Protein AF-A0A9D2CPL4-F1 (afdb_monomer_lite)

Foldseek 3Di:
DDDDAADALVVLLVVVVVVVVVVDQEEEAEDAACLQHVNLVSNVVSQVVDDHHYHYHHLLHDDVLRVLLVVLLVQWPAVPFDPVLSNVSSNLSSVQKKKKKWFQAQPLVVVNVLAPVVRVDPDPRNQWGFIWIRDSSGTGTDDTHRDPVVNLVVQLVVLQVSLVVWADFRPRPGHTHDPVVNRVSRGFSAFAEKEAAPCQVVSVVSLVSNPPSSPNYHYYYDDPNVCSRRDHGMM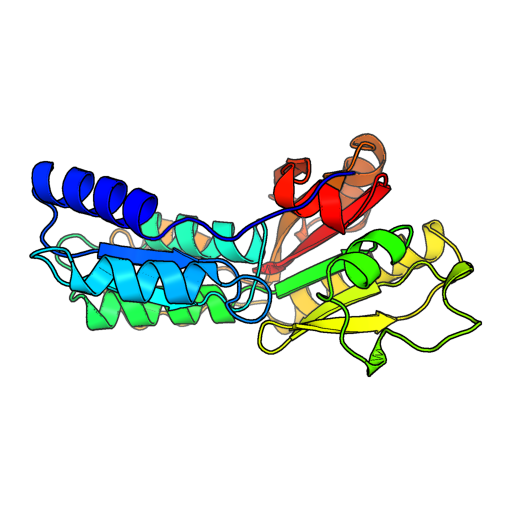MTMTD

Radius of gyration: 18.58 Å; chains: 1; bounding box: 44×31×53 Å

Structure (mmCIF, N/CA/C/O backbone):
data_AF-A0A9D2CPL4-F1
#
_entry.id   AF-A0A9D2CPL4-F1
#
loop_
_atom_site.group_PDB
_atom_site.id
_atom_site.type_symbol
_atom_site.label_atom_id
_atom_site.label_alt_id
_atom_site.label_comp_id
_atom_site.label_asym_id
_atom_site.label_entity_id
_atom_site.label_seq_id
_atom_site.pdbx_PDB_ins_code
_atom_site.Cartn_x
_atom_site.Cartn_y
_atom_site.Cartn_z
_atom_site.occupancy
_atom_site.B_iso_or_equiv
_atom_site.auth_seq_id
_atom_site.auth_comp_id
_atom_site.auth_asym_id
_atom_site.auth_atom_id
_atom_site.pdbx_PDB_model_num
ATOM 1 N N . GLN A 1 1 ? -13.853 -4.262 -21.301 1.00 55.44 1 GLN A N 1
ATOM 2 C CA . GLN A 1 1 ? -13.295 -3.100 -20.573 1.00 55.44 1 GLN A CA 1
ATOM 3 C C . GLN A 1 1 ? -13.474 -3.363 -19.089 1.00 55.44 1 GLN A C 1
ATOM 5 O O . GLN A 1 1 ? -14.561 -3.781 -18.719 1.00 55.44 1 GLN A O 1
ATOM 10 N N . VAL A 1 2 ? -12.437 -3.185 -18.268 1.00 67.62 2 VAL A N 1
ATOM 11 C CA . VAL A 1 2 ? -12.540 -3.379 -16.812 1.00 67.62 2 VAL A CA 1
ATOM 12 C C . VAL A 1 2 ? -12.672 -2.006 -16.156 1.00 67.62 2 VAL A C 1
ATOM 14 O O . VAL A 1 2 ? -11.854 -1.124 -16.414 1.00 67.62 2 VAL A O 1
ATOM 17 N N . LEU A 1 3 ? -13.732 -1.818 -15.374 1.00 76.31 3 LEU A N 1
ATOM 18 C CA . LEU A 1 3 ? -13.963 -0.654 -14.519 1.00 76.31 3 LEU A CA 1
ATOM 19 C C . LEU A 1 3 ? -13.878 -1.123 -13.067 1.00 76.31 3 LEU A C 1
ATOM 21 O O . LEU A 1 3 ? -14.262 -2.249 -12.760 1.00 76.31 3 LEU A O 1
ATOM 25 N N . THR A 1 4 ? -13.390 -0.259 -12.184 1.00 81.75 4 THR A N 1
ATOM 26 C CA . THR A 1 4 ? -13.351 -0.521 -10.742 1.00 81.75 4 THR A CA 1
ATOM 27 C C . THR A 1 4 ? -14.189 0.525 -10.023 1.00 81.75 4 THR A C 1
ATOM 29 O O . THR A 1 4 ? -14.088 1.714 -10.338 1.00 81.75 4 THR A O 1
ATOM 32 N N . SER A 1 5 ? -14.960 0.100 -9.029 1.00 84.62 5 SER A N 1
ATOM 33 C CA . SER A 1 5 ? -15.662 0.976 -8.093 1.00 84.62 5 SER A CA 1
ATOM 34 C C . SER A 1 5 ? -15.027 0.887 -6.707 1.00 84.62 5 SER A C 1
ATOM 36 O O . SER A 1 5 ? -14.341 -0.088 -6.397 1.00 84.62 5 SER A O 1
ATOM 38 N N . GLY A 1 6 ? -15.277 1.897 -5.872 1.00 83.38 6 GLY A N 1
ATOM 39 C CA . GLY A 1 6 ? -15.076 1.753 -4.433 1.00 83.38 6 GLY A CA 1
ATOM 40 C C . GLY A 1 6 ? -16.016 0.694 -3.851 1.00 83.38 6 GLY A C 1
ATOM 41 O O . GLY A 1 6 ? -16.926 0.203 -4.530 1.00 83.38 6 GLY A O 1
ATOM 42 N N . VAL A 1 7 ? -15.787 0.347 -2.588 1.00 91.00 7 VAL A N 1
ATOM 43 C CA . VAL A 1 7 ? -16.682 -0.548 -1.844 1.00 91.00 7 VAL A CA 1
ATOM 44 C C . VAL A 1 7 ? -18.001 0.181 -1.575 1.00 91.00 7 VAL A C 1
ATOM 46 O O . VAL A 1 7 ? -18.003 1.375 -1.281 1.00 91.00 7 VAL A O 1
ATOM 49 N N . ALA A 1 8 ? -19.129 -0.518 -1.700 1.00 93.56 8 ALA A N 1
ATOM 50 C CA . ALA A 1 8 ? -20.424 0.049 -1.342 1.00 93.56 8 ALA A CA 1
ATOM 51 C C . ALA A 1 8 ? -20.527 0.192 0.190 1.00 93.56 8 ALA A C 1
ATOM 53 O O . ALA A 1 8 ? -20.147 -0.750 0.889 1.00 93.56 8 ALA A O 1
ATOM 54 N N . PRO A 1 9 ? -21.084 1.295 0.731 1.00 95.06 9 PRO A N 1
ATOM 55 C CA . PRO A 1 9 ? -21.199 1.481 2.180 1.00 95.06 9 PRO A CA 1
ATOM 56 C C . PRO A 1 9 ? -21.886 0.309 2.893 1.00 95.06 9 PRO A C 1
ATOM 58 O O . PRO A 1 9 ? -21.392 -0.142 3.917 1.00 95.06 9 PRO A O 1
ATOM 61 N N . GLY A 1 10 ? -22.955 -0.254 2.313 1.00 96.38 10 GLY A N 1
ATOM 62 C CA . GLY A 1 10 ? -23.665 -1.402 2.896 1.00 96.38 10 GLY A CA 1
ATOM 63 C C . GLY A 1 10 ? -22.780 -2.635 3.113 1.00 96.38 10 GLY A C 1
ATOM 64 O O . GLY A 1 10 ? -22.865 -3.262 4.155 1.00 96.38 10 GLY A O 1
ATOM 65 N N . THR A 1 11 ? -21.843 -2.923 2.202 1.00 97.38 11 THR A N 1
ATOM 66 C CA . THR A 1 11 ? -20.892 -4.036 2.380 1.00 97.38 11 THR A CA 1
ATOM 67 C C . THR A 1 11 ? -19.966 -3.821 3.579 1.00 97.38 11 THR A C 1
ATOM 69 O O . THR A 1 11 ? -19.552 -4.785 4.217 1.00 97.38 11 THR A O 1
ATOM 72 N N . LEU A 1 12 ? -19.621 -2.567 3.883 1.00 98.12 12 LEU A N 1
ATOM 73 C CA . LEU A 1 12 ? -18.805 -2.237 5.052 1.00 98.12 12 LEU A CA 1
ATOM 74 C C . LEU A 1 12 ? -19.631 -2.278 6.338 1.00 98.12 12 LEU A C 1
ATOM 76 O O . LEU A 1 12 ? -19.121 -2.768 7.339 1.00 98.12 12 LEU A O 1
ATOM 80 N N . VAL A 1 13 ? -20.899 -1.849 6.299 1.00 98.50 13 VAL A N 1
ATOM 81 C CA . VAL A 1 13 ? -21.835 -2.017 7.425 1.00 98.50 13 VAL A CA 1
ATOM 82 C C . VAL A 1 13 ? -21.942 -3.493 7.798 1.00 98.50 13 VAL A C 1
ATOM 84 O O . VAL A 1 13 ? -21.661 -3.833 8.941 1.00 98.50 13 VAL A O 1
ATOM 87 N N . ASP A 1 14 ? -22.212 -4.371 6.826 1.00 98.31 14 ASP A N 1
ATOM 88 C CA . ASP A 1 14 ? -22.317 -5.816 7.063 1.00 98.31 14 ASP A CA 1
ATOM 89 C C . ASP A 1 14 ? -21.039 -6.381 7.716 1.00 98.31 14 ASP A C 1
ATOM 91 O O . ASP A 1 14 ? -21.099 -7.196 8.637 1.00 98.31 14 ASP A O 1
ATOM 95 N N . ALA A 1 15 ? -19.860 -5.942 7.258 1.00 98.19 15 ALA A N 1
ATOM 96 C CA . ALA A 1 15 ? -18.579 -6.374 7.814 1.00 98.19 15 ALA A CA 1
ATOM 97 C C . ALA A 1 15 ? -18.366 -5.872 9.253 1.00 98.19 15 ALA A C 1
ATOM 99 O O . ALA A 1 15 ? -17.874 -6.615 10.103 1.00 98.19 15 ALA A O 1
ATOM 100 N N . TYR A 1 16 ? -18.739 -4.625 9.543 1.00 98.56 16 TYR A N 1
ATOM 101 C CA . TYR A 1 16 ? -18.639 -4.057 10.884 1.00 98.56 16 TYR A CA 1
ATOM 102 C C . TYR A 1 16 ? -19.628 -4.719 11.848 1.00 98.56 16 TYR A C 1
ATOM 104 O O . TYR A 1 16 ? -19.225 -5.126 12.935 1.00 98.56 16 TYR A O 1
ATOM 112 N N . GLU A 1 17 ? -20.884 -4.924 11.446 1.00 98.31 17 GLU A N 1
ATOM 113 C CA . GLU A 1 17 ? -21.894 -5.628 12.247 1.00 98.31 17 GLU A CA 1
ATOM 114 C C . GLU A 1 17 ? -21.472 -7.067 12.567 1.00 98.31 17 GLU A C 1
ATOM 116 O O . GLU A 1 17 ? -21.671 -7.540 13.687 1.00 98.31 17 GLU A O 1
ATOM 121 N N . GLN A 1 18 ? -20.814 -7.759 11.630 1.00 98.25 18 GLN A N 1
ATOM 122 C CA . GLN A 1 18 ? -20.244 -9.085 11.885 1.00 98.25 18 GLN A CA 1
ATOM 123 C C . GLN A 1 18 ? -19.160 -9.069 12.969 1.00 98.25 18 GLN A C 1
ATOM 125 O O . GLN A 1 18 ? -19.070 -10.021 13.745 1.00 98.25 18 GLN A O 1
ATOM 130 N N . LEU A 1 19 ? -18.331 -8.023 13.033 1.00 97.06 19 LEU A N 1
ATOM 131 C CA . LEU A 1 19 ? -17.334 -7.859 14.096 1.00 97.06 19 LEU A CA 1
ATOM 132 C C . LEU A 1 19 ? -18.010 -7.514 15.431 1.00 97.06 19 LEU A C 1
ATOM 134 O O . LEU A 1 19 ? -17.676 -8.102 16.459 1.00 97.06 19 LEU A O 1
ATOM 138 N N . VAL A 1 20 ? -19.020 -6.642 15.422 1.00 97.44 20 VAL A N 1
ATOM 139 C CA . VAL A 1 20 ? -19.822 -6.333 16.618 1.00 97.44 20 VAL A CA 1
ATOM 140 C C . VAL A 1 20 ? -20.474 -7.599 17.179 1.00 97.44 20 VAL A C 1
ATOM 142 O O . VAL A 1 20 ? -20.374 -7.871 18.374 1.00 97.44 20 VAL A O 1
ATOM 145 N N . ALA A 1 21 ? -21.059 -8.438 16.320 1.00 97.75 21 ALA A N 1
ATOM 146 C CA . ALA A 1 21 ? -21.664 -9.711 16.711 1.00 97.75 21 ALA A CA 1
ATOM 147 C C . ALA A 1 21 ? -20.655 -10.716 17.305 1.00 97.75 21 ALA A C 1
ATOM 149 O O . ALA A 1 21 ? -21.042 -11.596 18.073 1.00 97.75 21 ALA A O 1
ATOM 150 N N . GLN A 1 22 ? -19.364 -10.582 16.985 1.00 96.81 22 GLN A N 1
ATOM 151 C CA . GLN A 1 22 ? -18.274 -11.367 17.581 1.00 96.81 22 GLN A CA 1
ATOM 152 C C . GLN A 1 22 ? -17.796 -10.811 18.934 1.00 96.81 22 GLN A C 1
ATOM 154 O O . GLN A 1 22 ? -16.936 -11.417 19.572 1.00 96.81 22 GLN A O 1
ATOM 159 N N . GLY A 1 23 ? -18.354 -9.688 19.393 1.00 95.19 23 GLY A N 1
ATOM 160 C CA . GLY A 1 23 ? -18.042 -9.072 20.681 1.00 95.19 23 GLY A CA 1
ATOM 161 C C . GLY A 1 23 ? -16.921 -8.032 20.636 1.00 95.19 23 GLY A C 1
ATOM 162 O O . GLY A 1 23 ? -16.428 -7.642 21.694 1.00 95.19 23 GLY A O 1
ATOM 163 N N . TYR A 1 24 ? -16.505 -7.574 19.450 1.00 93.50 24 TYR A N 1
ATOM 164 C CA . TYR A 1 24 ? -15.562 -6.459 19.342 1.00 93.50 24 TYR A CA 1
ATOM 165 C C . TYR A 1 24 ? -16.244 -5.139 19.727 1.00 93.50 24 TYR A C 1
ATOM 167 O O . TYR A 1 24 ? -17.306 -4.804 19.208 1.00 93.50 24 TYR A O 1
ATOM 175 N N . SER A 1 25 ? -15.620 -4.382 20.631 1.00 93.31 25 SER A N 1
ATOM 176 C CA . SER A 1 25 ? -16.153 -3.123 21.170 1.00 93.31 25 SER A CA 1
ATOM 177 C C . SER A 1 25 ? -15.706 -1.868 20.413 1.00 93.31 25 SER A C 1
ATOM 179 O O . SER A 1 25 ? -16.215 -0.788 20.697 1.00 93.31 25 SER A O 1
ATOM 181 N N . ALA A 1 26 ? -14.755 -1.992 19.485 1.00 95.06 26 ALA A N 1
ATOM 182 C CA . ALA A 1 26 ? -14.289 -0.930 18.598 1.00 95.06 26 ALA A CA 1
ATOM 183 C C . ALA A 1 26 ? -13.619 -1.529 17.351 1.00 95.06 26 ALA A C 1
ATOM 185 O O . ALA A 1 26 ? -13.175 -2.681 17.374 1.00 95.06 26 ALA A O 1
ATOM 186 N N . ILE A 1 27 ? -13.526 -0.749 16.271 1.00 96.12 27 ILE A N 1
ATOM 187 C CA . ILE A 1 27 ? -12.945 -1.174 14.989 1.00 96.12 27 ILE A CA 1
ATOM 188 C C . ILE A 1 27 ? -11.996 -0.090 14.465 1.00 96.12 27 ILE A C 1
ATOM 190 O O . ILE A 1 27 ? -12.362 1.080 14.388 1.00 96.12 27 ILE A O 1
ATOM 194 N N . ILE A 1 28 ? -10.796 -0.490 14.039 1.00 96.81 28 ILE A N 1
ATOM 195 C CA . ILE A 1 28 ? -9.915 0.336 13.202 1.00 96.81 28 ILE A CA 1
ATOM 196 C C . ILE A 1 28 ? -10.009 -0.203 11.779 1.00 96.81 28 ILE A C 1
ATOM 198 O O . ILE A 1 28 ? -9.634 -1.348 11.519 1.00 96.81 28 ILE A O 1
ATOM 202 N N . SER A 1 29 ? -10.521 0.615 10.864 1.00 97.62 29 SER A N 1
ATOM 203 C CA . SER A 1 29 ? -10.724 0.245 9.466 1.00 97.62 29 SER A CA 1
ATOM 204 C C . SER A 1 29 ? -9.739 0.991 8.573 1.00 97.62 29 SER A C 1
ATOM 206 O O . SER A 1 29 ? -9.937 2.163 8.249 1.00 97.62 29 SER A O 1
ATOM 208 N N . VAL A 1 30 ? -8.654 0.313 8.197 1.00 97.94 30 VAL A N 1
ATOM 209 C CA . VAL A 1 30 ? -7.593 0.876 7.351 1.00 97.94 30 VAL A CA 1
ATOM 210 C C . VAL A 1 30 ? -7.901 0.604 5.878 1.00 97.94 30 VAL A C 1
ATOM 212 O O . VAL A 1 30 ? -8.189 -0.533 5.490 1.00 97.94 30 VAL A O 1
ATOM 215 N N . HIS A 1 31 ? -7.818 1.631 5.035 1.00 97.69 31 HIS A N 1
ATOM 216 C CA . 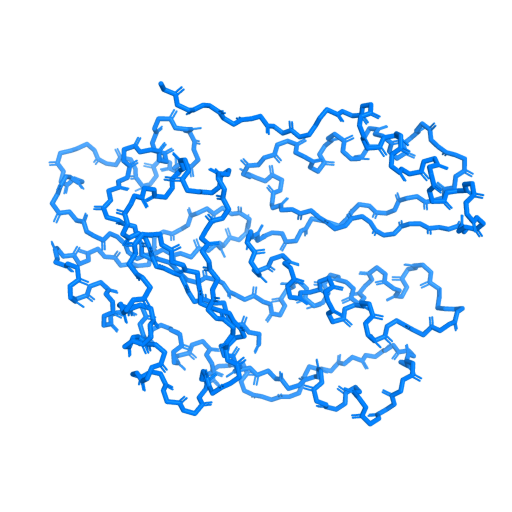HIS A 1 31 ? -8.139 1.529 3.610 1.00 97.69 31 HIS A CA 1
ATOM 217 C C . HIS A 1 31 ? -7.071 2.152 2.713 1.00 97.69 31 HIS A C 1
ATOM 219 O O . HIS A 1 31 ? -6.265 2.968 3.151 1.00 97.69 31 HIS A O 1
ATOM 225 N N . LEU A 1 32 ? -7.093 1.757 1.433 1.00 95.94 32 LEU A N 1
ATOM 226 C CA . LEU A 1 32 ? -6.289 2.398 0.393 1.00 95.94 32 LEU A CA 1
ATOM 227 C C . LEU A 1 32 ? -6.610 3.889 0.306 1.00 95.94 32 LEU A C 1
ATOM 229 O O . LEU A 1 32 ? -7.714 4.293 0.669 1.00 95.94 32 LEU A O 1
ATOM 233 N N . SER A 1 33 ? -5.696 4.653 -0.289 1.00 96.56 33 SER A N 1
ATOM 234 C CA . SER A 1 33 ? -5.819 6.104 -0.332 1.00 96.56 33 SER A CA 1
ATOM 235 C C . SER A 1 33 ? -7.178 6.604 -0.826 1.00 96.56 33 SER A C 1
ATOM 237 O O . SER A 1 33 ? -7.626 6.245 -1.926 1.00 96.56 33 SER A O 1
ATOM 239 N N . GLY A 1 34 ? -7.787 7.501 -0.044 1.00 95.56 34 GLY A N 1
ATOM 240 C CA . GLY A 1 34 ? -9.019 8.206 -0.395 1.00 95.56 34 GLY A CA 1
ATOM 241 C C . GLY A 1 34 ? -8.898 9.029 -1.680 1.00 95.56 34 GLY A C 1
ATOM 242 O O . GLY A 1 34 ? -9.862 9.156 -2.431 1.00 95.56 34 GLY A O 1
ATOM 243 N N . GLU A 1 35 ? -7.691 9.493 -2.014 1.00 92.75 35 GLU A N 1
ATOM 244 C CA . GLU A 1 35 ? -7.419 10.231 -3.255 1.00 92.75 35 GLU A CA 1
ATOM 245 C C . GLU A 1 35 ? -7.453 9.336 -4.511 1.00 92.75 35 GLU A C 1
ATOM 247 O O . GLU A 1 35 ? -7.521 9.831 -5.639 1.00 92.75 35 GLU A O 1
ATOM 252 N N . LEU A 1 36 ? -7.420 8.008 -4.344 1.00 90.75 36 LEU A N 1
ATOM 253 C CA . LEU A 1 36 ? -7.458 7.034 -5.444 1.00 90.75 36 LEU A CA 1
ATOM 254 C C . LEU A 1 36 ? -8.811 6.320 -5.557 1.00 90.75 36 LEU A C 1
ATOM 256 O O . LEU A 1 36 ? -9.193 5.867 -6.651 1.00 90.75 36 LEU A O 1
ATOM 260 N N . SER A 1 37 ? -9.534 6.207 -4.440 1.00 92.00 37 SER A N 1
ATOM 261 C CA . SER A 1 37 ? -10.815 5.511 -4.336 1.00 92.00 37 SER A CA 1
ATOM 262 C C . SER A 1 37 ? -11.713 6.131 -3.269 1.00 92.00 37 SER A C 1
ATOM 264 O O . SER A 1 37 ? -11.279 6.357 -2.149 1.00 92.00 37 SER A O 1
ATOM 266 N N . GLY A 1 38 ? -13.017 6.228 -3.547 1.00 93.94 38 GLY A N 1
ATOM 267 C CA . GLY A 1 38 ? -14.029 6.629 -2.556 1.00 93.94 38 GLY A CA 1
ATOM 268 C C . GLY A 1 38 ? -14.295 5.597 -1.447 1.00 93.94 38 GLY A C 1
ATOM 269 O O . GLY A 1 38 ? -15.327 5.663 -0.787 1.00 93.94 38 GLY A O 1
ATOM 270 N N . THR A 1 39 ? -13.412 4.610 -1.255 1.00 96.12 39 THR A N 1
ATOM 271 C CA . THR A 1 39 ? -13.570 3.563 -0.234 1.00 96.12 39 THR A CA 1
ATOM 272 C C . THR A 1 39 ? -13.492 4.142 1.179 1.00 96.12 39 THR A C 1
ATOM 274 O O . THR A 1 39 ? -14.299 3.753 2.016 1.00 96.12 39 THR A O 1
ATOM 277 N N . CYS A 1 40 ? -12.589 5.096 1.441 1.00 97.06 40 CYS A N 1
ATOM 278 C CA . CYS A 1 40 ? -12.518 5.778 2.739 1.00 97.06 40 CYS A CA 1
ATOM 279 C C . CYS A 1 40 ? -13.825 6.512 3.066 1.00 97.06 40 CYS A C 1
ATOM 281 O O . CYS A 1 40 ? -14.326 6.413 4.182 1.00 97.06 40 CYS A O 1
ATOM 283 N N . ASP A 1 41 ? -14.421 7.200 2.092 1.00 97.12 41 ASP A N 1
ATOM 284 C CA . ASP A 1 41 ? -15.688 7.908 2.301 1.00 97.12 41 ASP A CA 1
ATOM 285 C C . ASP A 1 41 ? -16.843 6.937 2.542 1.00 97.12 41 ASP A C 1
ATOM 287 O O . ASP A 1 41 ? -17.637 7.134 3.461 1.00 97.12 41 ASP A O 1
ATOM 291 N N . ALA A 1 42 ? -16.898 5.839 1.784 1.00 97.88 42 ALA A N 1
ATOM 292 C CA . ALA A 1 42 ? -17.868 4.777 2.022 1.00 97.88 42 ALA A CA 1
ATOM 293 C C . ALA A 1 42 ? -17.724 4.168 3.427 1.00 97.88 42 ALA A C 1
ATOM 295 O O . ALA A 1 42 ? -18.729 3.913 4.089 1.00 97.88 42 ALA A O 1
ATOM 296 N N . ALA A 1 43 ? -16.491 3.984 3.901 1.00 98.31 43 ALA A N 1
ATOM 297 C CA . ALA A 1 43 ? -16.202 3.480 5.238 1.00 98.31 43 ALA A CA 1
ATOM 298 C C . ALA A 1 43 ? -16.631 4.449 6.338 1.00 98.31 43 ALA A C 1
ATOM 300 O O . ALA A 1 43 ? -17.196 4.010 7.335 1.00 98.31 43 ALA A O 1
ATOM 301 N N . ARG A 1 44 ? -16.417 5.758 6.149 1.00 98.25 44 ARG A N 1
ATOM 302 C CA . ARG A 1 44 ? -16.871 6.795 7.090 1.00 98.25 44 ARG A CA 1
ATOM 303 C C . ARG A 1 44 ? -18.393 6.867 7.164 1.00 98.25 44 ARG A C 1
ATOM 305 O O . ARG A 1 44 ? -18.930 7.068 8.245 1.00 98.25 44 ARG A O 1
ATOM 312 N N . LEU A 1 45 ? -19.086 6.677 6.039 1.00 97.94 45 LEU A N 1
ATOM 313 C CA . LEU A 1 45 ? -20.547 6.569 6.025 1.00 97.94 45 LEU A CA 1
ATOM 314 C C . LEU A 1 45 ? -21.016 5.308 6.760 1.00 97.94 45 LEU A C 1
ATOM 316 O O . LEU A 1 45 ? -21.908 5.391 7.595 1.00 97.94 45 LEU A O 1
ATOM 320 N N . ALA A 1 46 ? -20.394 4.158 6.492 1.00 98.25 46 ALA A N 1
ATOM 321 C CA . ALA A 1 46 ? -20.725 2.901 7.160 1.00 98.25 46 ALA A CA 1
ATOM 322 C C . ALA A 1 46 ? -20.463 2.943 8.675 1.00 98.25 46 ALA A C 1
ATOM 324 O O . ALA A 1 46 ? -21.257 2.421 9.450 1.00 98.25 46 ALA A O 1
ATOM 325 N N . ALA A 1 47 ? -19.393 3.617 9.104 1.00 98.00 47 ALA A N 1
ATOM 326 C CA . ALA A 1 47 ? -19.048 3.812 10.511 1.00 98.00 47 ALA A CA 1
ATOM 327 C C . ALA A 1 47 ? -20.153 4.522 11.315 1.00 98.00 47 ALA A C 1
ATOM 329 O O . ALA A 1 47 ? -20.287 4.280 12.507 1.00 98.00 47 ALA A O 1
ATOM 330 N N . GLN A 1 48 ? -20.960 5.377 10.676 1.00 97.62 48 GLN A N 1
ATOM 331 C CA . GLN A 1 48 ? -22.073 6.084 11.327 1.00 97.62 48 GLN A CA 1
ATOM 332 C C . GLN A 1 48 ? -23.312 5.203 11.541 1.00 97.62 48 GLN A C 1
ATOM 334 O O . GLN A 1 48 ? -24.259 5.637 12.192 1.00 97.62 48 GLN A O 1
ATOM 339 N N . LEU A 1 49 ? -23.337 4.006 10.951 1.00 97.50 49 LEU A N 1
ATOM 340 C CA . LEU A 1 49 ? -24.501 3.122 10.923 1.00 97.50 49 LEU A CA 1
ATOM 341 C C . LEU A 1 49 ? -24.373 1.926 11.876 1.00 97.50 49 LEU A C 1
ATOM 343 O O . LEU A 1 49 ? -25.258 1.079 11.879 1.00 97.50 49 LEU A O 1
ATOM 347 N N . VAL A 1 50 ? -23.298 1.848 12.667 1.00 97.25 50 VAL A N 1
ATOM 348 C CA . VAL A 1 50 ? -23.048 0.753 13.615 1.00 97.25 50 VAL A CA 1
ATOM 349 C C . VAL A 1 50 ? -22.878 1.264 15.045 1.00 97.25 50 VAL A C 1
ATOM 351 O O . VAL A 1 50 ? -22.429 2.385 15.269 1.00 97.25 50 VAL A O 1
ATOM 354 N N . ASP A 1 51 ? -23.212 0.416 16.019 1.00 95.12 51 ASP A N 1
ATOM 355 C CA . ASP A 1 51 ? -23.327 0.796 17.438 1.00 95.12 51 ASP A CA 1
ATOM 356 C C . ASP A 1 51 ? -21.997 0.810 18.219 1.00 95.12 51 ASP A C 1
ATOM 358 O O . ASP A 1 51 ? -21.988 0.997 19.437 1.00 95.12 51 ASP A O 1
ATOM 362 N N . VAL A 1 52 ? -20.859 0.611 17.545 1.00 96.75 52 VAL A N 1
ATOM 363 C CA . VAL A 1 52 ? -19.521 0.679 18.155 1.00 96.75 52 VAL A CA 1
ATOM 364 C C . VAL A 1 52 ? -18.660 1.737 17.466 1.00 96.75 52 VAL A C 1
ATOM 366 O O . VAL A 1 52 ? -18.850 1.994 16.276 1.00 96.75 52 VAL A O 1
ATOM 369 N N . PRO A 1 53 ? -17.670 2.329 18.156 1.00 97.56 53 PRO A N 1
ATOM 370 C CA . PRO A 1 53 ? -16.721 3.231 17.520 1.00 97.56 53 PRO A CA 1
ATOM 371 C C . PRO A 1 53 ? -15.966 2.546 16.374 1.00 97.56 53 PRO A C 1
ATOM 373 O O . PRO A 1 53 ? -15.289 1.535 16.577 1.00 97.56 53 PRO A O 1
ATOM 376 N N . VAL A 1 54 ? -16.041 3.134 15.178 1.00 98.25 54 VAL A N 1
ATOM 377 C CA . VAL A 1 54 ? -15.241 2.738 14.014 1.00 98.25 54 VAL A CA 1
ATOM 378 C C . VAL A 1 54 ? -14.373 3.913 13.585 1.00 98.25 54 VAL A C 1
ATOM 380 O O . VAL A 1 54 ? -14.883 4.947 13.153 1.00 98.25 54 VAL A O 1
ATOM 383 N N . VAL A 1 55 ? -13.055 3.752 13.682 1.00 98.12 55 VAL A N 1
ATOM 384 C CA . VAL A 1 55 ? -12.080 4.750 13.230 1.00 98.12 55 VAL A CA 1
ATOM 385 C C . VAL A 1 55 ? -11.569 4.353 11.856 1.00 98.12 55 VAL A C 1
ATOM 387 O O . VAL A 1 55 ? -10.983 3.286 11.675 1.00 98.12 55 VAL A O 1
ATOM 390 N N . VAL A 1 56 ? -11.813 5.213 10.870 1.00 98.44 56 VAL A N 1
ATOM 391 C CA . VAL A 1 56 ? -11.365 5.003 9.492 1.00 98.44 56 VAL A CA 1
ATOM 392 C C . VAL A 1 56 ? -9.996 5.640 9.302 1.00 98.44 56 VAL A C 1
ATOM 394 O O . VAL A 1 56 ? -9.880 6.863 9.360 1.00 98.44 56 VAL A O 1
ATOM 397 N N . VAL A 1 57 ? -8.990 4.816 9.015 1.00 98.44 57 VAL A N 1
ATOM 398 C CA . VAL A 1 57 ? -7.617 5.253 8.735 1.00 98.44 57 VAL A CA 1
ATOM 399 C C . VAL A 1 57 ? -7.381 5.216 7.229 1.00 98.44 57 VAL A C 1
ATOM 401 O O . VAL A 1 57 ? -7.515 4.175 6.580 1.00 98.44 57 VAL A O 1
ATOM 404 N N . ASP A 1 58 ? -7.033 6.368 6.665 1.00 98.12 58 ASP A N 1
ATOM 405 C CA . ASP A 1 58 ? -6.590 6.475 5.278 1.00 98.12 58 ASP A CA 1
ATOM 406 C C . ASP A 1 58 ? -5.089 6.179 5.221 1.00 98.12 58 ASP A C 1
ATOM 408 O O . ASP A 1 58 ? -4.291 6.930 5.777 1.00 98.12 58 ASP A O 1
ATOM 412 N N . SER A 1 59 ? -4.690 5.088 4.561 1.00 98.00 59 SER A N 1
ATOM 413 C CA . SER A 1 59 ? -3.277 4.702 4.534 1.00 98.00 59 SER A CA 1
ATOM 414 C C . SER A 1 59 ? -2.417 5.600 3.644 1.00 98.00 59 SER A C 1
ATOM 416 O O . SER A 1 59 ? -1.204 5.411 3.606 1.00 98.00 59 SER A O 1
ATOM 418 N N . LEU A 1 60 ? -3.032 6.472 2.831 1.00 97.25 60 LEU A N 1
ATOM 419 C CA . LEU A 1 60 ? -2.379 7.249 1.771 1.00 97.25 60 LEU A CA 1
ATOM 420 C C . LEU A 1 60 ? -1.527 6.397 0.813 1.00 97.25 60 LEU A C 1
ATOM 422 O O . LEU A 1 60 ? -0.635 6.898 0.135 1.00 97.25 60 LEU A O 1
ATOM 426 N N . ASN A 1 61 ? -1.830 5.101 0.723 1.00 95.94 61 ASN A N 1
ATOM 427 C CA . ASN A 1 61 ? -1.069 4.122 -0.043 1.00 95.94 61 ASN A CA 1
ATOM 428 C C . ASN A 1 61 ? -2.015 3.073 -0.665 1.00 95.94 61 ASN A C 1
ATOM 430 O O . ASN A 1 61 ? -3.240 3.213 -0.644 1.00 95.94 61 ASN A O 1
ATOM 434 N N . LEU A 1 62 ? -1.463 2.036 -1.291 1.00 95.19 62 LEU A N 1
ATOM 435 C CA . LEU A 1 62 ? -2.200 0.964 -1.961 1.00 95.19 62 LEU A CA 1
ATOM 436 C C . LEU A 1 62 ? -1.400 -0.347 -1.941 1.00 95.19 62 LEU A C 1
ATOM 438 O O . LEU A 1 62 ? -0.232 -0.373 -1.565 1.00 95.19 62 LEU A O 1
ATOM 442 N N . ALA A 1 63 ? -2.011 -1.452 -2.379 1.00 95.50 63 ALA A N 1
ATOM 443 C CA . ALA A 1 63 ? -1.379 -2.779 -2.391 1.00 95.50 63 ALA A CA 1
ATOM 444 C C . ALA A 1 63 ? -0.807 -3.163 -1.007 1.00 95.50 63 ALA A C 1
ATOM 446 O O . ALA A 1 63 ? -1.453 -2.928 0.012 1.00 95.50 63 ALA A O 1
ATOM 447 N N . MET A 1 64 ? 0.401 -3.735 -0.946 1.00 96.62 64 MET A N 1
ATOM 448 C CA . MET A 1 64 ? 1.068 -3.992 0.341 1.00 96.62 64 MET A CA 1
ATOM 449 C C . MET A 1 64 ? 1.584 -2.721 1.021 1.00 96.62 64 MET A C 1
ATOM 451 O O . MET A 1 64 ? 1.936 -2.796 2.187 1.00 96.62 64 MET A O 1
ATOM 455 N N . GLY A 1 65 ? 1.549 -1.560 0.358 1.00 95.56 65 GLY A N 1
ATOM 456 C CA . GLY A 1 65 ? 1.733 -0.278 1.037 1.00 95.56 65 GLY A CA 1
ATOM 457 C C . GLY A 1 65 ? 0.621 0.022 2.052 1.00 95.56 65 GLY A C 1
ATOM 458 O O . GLY A 1 65 ? 0.849 0.706 3.037 1.00 95.56 65 GLY A O 1
ATOM 459 N N . LEU A 1 66 ? -0.574 -0.541 1.837 1.00 95.38 66 LEU A N 1
ATOM 460 C CA . LEU A 1 66 ? -1.662 -0.619 2.821 1.00 95.38 66 LEU A CA 1
ATOM 461 C C . LEU A 1 66 ? -1.558 -1.894 3.672 1.00 95.38 66 LEU A C 1
ATOM 463 O O . LEU A 1 66 ? -1.765 -1.869 4.882 1.00 95.38 66 LEU A O 1
ATOM 467 N N . GLY A 1 67 ? -1.298 -3.031 3.022 1.00 95.38 67 GLY A N 1
ATOM 468 C CA . GLY A 1 67 ? -1.349 -4.341 3.673 1.00 95.38 67 GLY A CA 1
ATOM 469 C C . GLY A 1 67 ? -0.302 -4.527 4.771 1.00 95.38 67 GLY A C 1
ATOM 470 O O . GLY A 1 67 ? -0.615 -5.105 5.808 1.00 95.38 67 GLY A O 1
ATOM 471 N N . GLU A 1 68 ? 0.916 -4.021 4.574 1.00 94.31 68 GLU A N 1
ATOM 472 C CA . GLU A 1 68 ? 1.999 -4.150 5.551 1.00 94.31 68 GLU A CA 1
ATOM 473 C C . GLU A 1 68 ? 1.672 -3.440 6.879 1.00 94.31 68 GLU A C 1
ATOM 475 O O . GLU A 1 68 ? 1.739 -4.107 7.918 1.00 94.31 68 GLU A O 1
ATOM 480 N N . PRO A 1 69 ? 1.233 -2.161 6.890 1.00 94.31 69 PRO A N 1
ATOM 481 C CA . PRO A 1 69 ? 0.738 -1.518 8.105 1.00 94.31 69 PRO A CA 1
ATOM 482 C C . PRO A 1 69 ? -0.326 -2.330 8.846 1.00 94.31 69 PRO A C 1
ATOM 484 O O . PRO A 1 69 ? -0.246 -2.473 10.062 1.00 94.31 69 PRO A O 1
ATOM 487 N N . VAL A 1 70 ? -1.293 -2.915 8.128 1.00 95.12 70 VAL A N 1
ATOM 488 C CA . VAL A 1 70 ? -2.372 -3.716 8.734 1.00 95.12 70 VAL A CA 1
ATOM 489 C C . VAL A 1 70 ? -1.832 -4.985 9.397 1.00 95.12 70 VAL A C 1
ATOM 491 O O . VAL A 1 70 ? -2.233 -5.315 10.515 1.00 95.12 70 VAL A O 1
ATOM 494 N N . LEU A 1 71 ? -0.901 -5.689 8.745 1.00 93.31 71 LEU A N 1
ATOM 495 C CA . LEU A 1 71 ? -0.264 -6.879 9.318 1.00 93.31 71 LEU A CA 1
ATOM 496 C C . LEU A 1 71 ? 0.553 -6.528 10.566 1.00 93.31 71 LEU A C 1
ATOM 498 O O . LEU A 1 71 ? 0.441 -7.204 11.590 1.00 93.31 71 LEU A O 1
ATOM 502 N N . ARG A 1 72 ? 1.339 -5.448 10.512 1.00 91.62 72 ARG A N 1
ATOM 503 C CA . ARG A 1 72 ? 2.125 -4.985 11.664 1.00 91.62 72 ARG A CA 1
ATOM 504 C C . ARG A 1 72 ? 1.229 -4.550 12.806 1.00 91.62 72 ARG A C 1
ATOM 506 O O . ARG A 1 72 ? 1.465 -4.983 13.930 1.00 91.62 72 ARG A O 1
ATOM 513 N N . LEU A 1 73 ? 0.174 -3.789 12.520 1.00 91.38 73 LEU A N 1
ATOM 514 C CA . LEU A 1 73 ? -0.819 -3.385 13.508 1.00 91.38 73 LEU A CA 1
ATOM 515 C C . LEU A 1 73 ? -1.395 -4.614 14.212 1.00 91.38 73 LEU A C 1
ATOM 517 O O . LEU A 1 73 ? -1.352 -4.680 15.434 1.00 91.38 73 LEU A O 1
ATOM 521 N N . HIS A 1 74 ? -1.834 -5.630 13.465 1.00 89.31 74 HIS A N 1
ATOM 522 C CA . HIS A 1 74 ? -2.369 -6.867 14.041 1.00 89.31 74 HIS A CA 1
ATOM 523 C C . HIS A 1 74 ? -1.396 -7.561 15.013 1.00 89.31 74 HIS A C 1
ATOM 525 O O . HIS A 1 74 ? -1.814 -8.097 16.044 1.00 89.31 74 HIS A O 1
ATOM 531 N N . HIS A 1 75 ? -0.099 -7.563 14.701 1.00 86.94 75 HIS A N 1
ATOM 532 C CA . HIS A 1 75 ? 0.917 -8.186 15.550 1.00 86.94 75 HIS A CA 1
ATOM 533 C C . HIS A 1 75 ? 1.330 -7.325 16.751 1.00 86.94 75 HIS A C 1
ATOM 535 O O . HIS A 1 75 ? 1.635 -7.870 17.814 1.00 86.94 75 HIS A O 1
ATOM 541 N N . LEU A 1 76 ? 1.348 -6.005 16.581 1.00 85.69 76 LEU A N 1
ATOM 542 C CA . LEU A 1 76 ? 1.821 -5.040 17.570 1.00 85.69 76 LEU A CA 1
ATOM 543 C C . LEU A 1 76 ? 0.745 -4.683 18.602 1.00 85.69 76 LEU A C 1
ATOM 545 O O . LEU A 1 76 ? 1.084 -4.478 19.770 1.00 85.69 76 LEU A O 1
ATOM 549 N N . LEU A 1 77 ? -0.525 -4.667 18.189 1.00 84.50 77 LEU A N 1
ATOM 550 C CA . LEU A 1 77 ? -1.662 -4.248 19.004 1.00 84.50 77 LEU A CA 1
ATOM 551 C C . LEU A 1 77 ? -1.758 -5.067 20.300 1.00 84.50 77 LEU A C 1
ATOM 553 O O . LEU A 1 77 ? -1.951 -6.290 20.280 1.00 84.50 77 LEU A O 1
ATOM 557 N N . ALA A 1 78 ? -1.620 -4.388 21.440 1.00 77.31 78 ALA A N 1
ATOM 558 C CA . ALA A 1 78 ? -1.759 -5.010 22.750 1.00 77.31 78 ALA A CA 1
ATOM 559 C C . ALA A 1 78 ? -3.229 -5.359 23.043 1.00 77.31 78 ALA A C 1
ATOM 561 O O . ALA A 1 78 ? -4.160 -4.730 22.538 1.00 77.31 78 ALA A O 1
ATOM 562 N N . ARG A 1 79 ? -3.455 -6.373 23.889 1.00 67.94 79 ARG A N 1
ATOM 563 C CA . ARG A 1 79 ? -4.797 -6.614 24.443 1.00 67.94 79 ARG A CA 1
ATOM 564 C C . ARG A 1 79 ? -5.163 -5.406 25.310 1.00 67.94 79 ARG A C 1
ATOM 566 O O . ARG A 1 79 ? -4.347 -5.012 26.132 1.00 67.94 79 ARG A O 1
ATOM 573 N N . GLU A 1 80 ? -6.361 -4.857 25.106 1.00 69.50 80 GLU A N 1
ATOM 574 C CA . GLU A 1 80 ? -6.892 -3.695 25.847 1.00 69.50 80 GLU A CA 1
ATOM 575 C C . GLU A 1 80 ? -6.185 -2.359 25.551 1.00 69.50 80 GLU A C 1
ATOM 577 O O . GLU A 1 80 ? -6.198 -1.447 26.373 1.00 69.50 80 GLU A O 1
ATOM 582 N N . GLN A 1 81 ? -5.582 -2.221 24.365 1.00 78.88 81 GLN A N 1
ATOM 583 C CA . GLN A 1 81 ? -5.055 -0.934 23.921 1.00 78.88 81 GLN A CA 1
ATOM 584 C C . GLN A 1 81 ? -6.189 0.078 23.714 1.00 78.88 81 GLN A C 1
ATOM 586 O O . GLN A 1 81 ? -7.232 -0.248 23.143 1.00 78.88 81 GLN A O 1
ATOM 591 N N . ASP A 1 82 ? -5.961 1.307 24.171 1.00 89.81 82 ASP A N 1
ATOM 592 C CA . ASP A 1 82 ? -6.864 2.424 23.925 1.00 89.81 82 ASP A CA 1
ATOM 593 C C . ASP A 1 82 ? -7.001 2.694 22.412 1.00 89.81 82 ASP A C 1
ATOM 595 O O . ASP A 1 82 ? -6.031 2.583 21.656 1.00 89.81 82 ASP A O 1
ATOM 599 N N . LEU A 1 83 ? -8.215 3.031 21.965 1.00 91.62 83 LEU A N 1
ATOM 600 C CA . LEU A 1 83 ? -8.536 3.193 20.544 1.00 91.62 83 LEU A CA 1
ATOM 601 C C . LEU A 1 83 ? -7.740 4.330 19.888 1.00 91.62 83 LEU A C 1
ATOM 603 O O . LEU A 1 83 ? -7.346 4.198 18.728 1.00 91.62 83 LEU A O 1
ATOM 607 N N . GLU A 1 84 ? -7.471 5.417 20.611 1.00 92.38 84 GLU A N 1
ATOM 608 C CA . GLU A 1 84 ? -6.672 6.544 20.121 1.00 92.38 84 GLU A CA 1
ATOM 609 C C . GLU A 1 84 ? -5.217 6.110 19.918 1.00 92.38 84 GLU A C 1
ATOM 611 O O . GLU A 1 84 ? -4.649 6.316 18.848 1.00 92.38 84 GLU A O 1
ATOM 616 N N . GLN A 1 85 ? -4.640 5.396 20.890 1.00 91.12 85 GLN A N 1
ATOM 617 C CA . GLN A 1 85 ? -3.274 4.864 20.787 1.00 91.12 85 GLN A CA 1
ATOM 618 C C . GLN A 1 85 ? -3.133 3.836 19.660 1.00 91.12 85 GLN A C 1
ATOM 620 O O . GLN A 1 85 ? -2.121 3.795 18.962 1.00 91.12 85 GLN A O 1
ATOM 625 N N . ALA A 1 86 ? -4.135 2.974 19.493 1.00 91.94 86 ALA A N 1
ATOM 626 C CA . ALA A 1 86 ? -4.166 1.983 18.428 1.00 91.94 86 ALA A CA 1
ATOM 627 C C . ALA A 1 86 ? -4.303 2.637 17.041 1.00 91.94 86 ALA A C 1
ATOM 629 O O . ALA A 1 86 ? -3.679 2.183 16.081 1.00 91.94 86 ALA A O 1
ATOM 630 N N . THR A 1 87 ? -5.072 3.726 16.948 1.00 94.62 87 THR A N 1
ATOM 631 C CA . THR A 1 87 ? -5.204 4.531 15.726 1.00 94.62 87 THR A CA 1
ATOM 632 C C . THR A 1 87 ? -3.892 5.235 15.393 1.00 94.62 87 THR A C 1
ATOM 634 O O . THR A 1 87 ? -3.412 5.096 14.272 1.00 94.62 87 THR A O 1
ATOM 637 N N . ALA A 1 88 ? -3.260 5.896 16.367 1.00 93.19 88 ALA A N 1
ATOM 638 C CA . ALA A 1 88 ? -1.970 6.558 16.177 1.00 93.19 88 ALA A CA 1
ATOM 639 C C . ALA A 1 88 ? -0.885 5.570 15.714 1.00 93.19 88 ALA A C 1
ATOM 641 O O . ALA A 1 88 ? -0.112 5.865 14.807 1.00 93.19 88 ALA A O 1
ATOM 642 N N . LEU A 1 89 ? -0.872 4.351 16.271 1.00 92.56 89 LEU A N 1
ATOM 643 C CA . LEU A 1 89 ? 0.005 3.281 15.795 1.00 92.56 89 LEU A CA 1
ATOM 644 C C . LEU A 1 89 ? -0.282 2.909 14.332 1.00 92.56 89 LEU A C 1
ATOM 646 O O . LEU A 1 89 ? 0.652 2.720 13.556 1.00 92.56 89 LEU A O 1
ATOM 650 N N . ALA A 1 90 ? -1.553 2.784 13.946 1.00 94.88 90 ALA A N 1
ATOM 651 C CA . ALA A 1 90 ? -1.930 2.475 12.569 1.00 94.88 90 ALA A CA 1
ATOM 652 C C . ALA A 1 90 ? -1.470 3.569 11.590 1.00 94.88 90 ALA A C 1
ATOM 654 O O . ALA A 1 90 ? -0.935 3.249 10.528 1.00 94.88 90 ALA A O 1
ATOM 655 N N . GLU A 1 91 ? -1.644 4.839 11.957 1.00 95.81 91 GLU A N 1
ATOM 656 C CA . GLU A 1 91 ? -1.214 6.001 11.172 1.00 95.81 91 GLU A CA 1
ATOM 657 C C . GLU A 1 91 ? 0.313 6.055 11.026 1.00 95.81 91 GLU A C 1
ATOM 659 O O . GLU A 1 91 ? 0.810 6.189 9.908 1.00 95.81 91 GLU A O 1
ATOM 664 N N . GLU A 1 92 ? 1.059 5.845 12.114 1.00 94.25 92 GLU A N 1
ATOM 665 C CA . GLU A 1 92 ? 2.528 5.817 12.110 1.00 94.25 92 GLU A CA 1
ATOM 666 C C . GLU A 1 92 ? 3.074 4.687 11.220 1.00 94.25 92 GLU A C 1
ATOM 668 O O . GLU A 1 92 ? 4.001 4.880 10.427 1.00 94.25 92 GLU A O 1
ATOM 673 N N . LEU A 1 93 ? 2.461 3.500 11.289 1.00 94.88 93 LEU A N 1
ATOM 674 C CA . LEU A 1 93 ? 2.815 2.372 10.424 1.00 94.88 93 LEU A CA 1
ATOM 675 C C . LEU A 1 93 ? 2.525 2.675 8.946 1.00 94.88 93 LEU A C 1
ATOM 677 O O . LEU A 1 93 ? 3.329 2.316 8.082 1.00 94.88 93 LEU A O 1
ATOM 681 N N . CYS A 1 94 ? 1.409 3.348 8.644 1.00 96.19 94 CYS A N 1
ATOM 682 C CA . CYS A 1 94 ? 1.089 3.779 7.281 1.00 96.19 94 CYS A CA 1
ATOM 683 C C . CYS A 1 94 ? 2.106 4.806 6.765 1.00 96.19 94 CYS A C 1
ATOM 685 O O . CYS A 1 94 ? 2.631 4.632 5.667 1.00 96.19 94 CYS A O 1
ATOM 687 N N . ALA A 1 95 ? 2.440 5.820 7.569 1.00 94.81 95 ALA A N 1
ATOM 688 C CA . ALA A 1 95 ? 3.425 6.849 7.225 1.00 94.81 95 ALA A CA 1
ATOM 689 C C . ALA A 1 95 ? 4.839 6.278 7.019 1.00 94.81 95 ALA A C 1
ATOM 691 O O . ALA A 1 95 ? 5.624 6.793 6.222 1.00 94.81 95 ALA A O 1
ATOM 692 N N . SER A 1 96 ? 5.140 5.170 7.694 1.00 94.25 96 SER A N 1
ATOM 693 C CA . SER A 1 96 ? 6.407 4.446 7.583 1.00 94.25 96 SER A CA 1
ATOM 694 C C . SER A 1 96 ? 6.536 3.593 6.322 1.00 94.25 96 SER A C 1
ATOM 696 O O . SER A 1 96 ? 7.591 3.009 6.100 1.00 94.25 96 SER A O 1
ATOM 698 N N . THR A 1 97 ? 5.492 3.505 5.492 1.00 95.31 97 THR A N 1
ATOM 699 C CA . THR A 1 97 ? 5.474 2.617 4.327 1.00 95.31 97 THR A CA 1
ATOM 700 C C . THR A 1 97 ? 5.483 3.403 3.019 1.00 95.31 97 THR A C 1
ATOM 702 O O . THR A 1 97 ? 4.591 4.205 2.747 1.00 95.31 97 THR A O 1
ATOM 705 N N . GLU A 1 98 ? 6.447 3.114 2.148 1.00 95.69 98 GLU A N 1
ATOM 706 C CA . GLU A 1 98 ? 6.552 3.700 0.812 1.00 95.69 98 GLU A CA 1
ATOM 707 C C . GLU A 1 98 ? 6.384 2.636 -0.280 1.00 95.69 98 GLU A C 1
ATOM 709 O O . GLU A 1 98 ? 6.739 1.468 -0.117 1.00 95.69 98 GLU A O 1
ATOM 714 N N . LEU A 1 99 ? 5.821 3.037 -1.420 1.00 95.94 99 LEU A N 1
ATOM 715 C CA . LEU A 1 99 ? 5.636 2.172 -2.578 1.00 95.94 99 LEU A CA 1
ATOM 716 C C . LEU A 1 99 ? 6.170 2.872 -3.825 1.00 95.94 99 LEU A C 1
ATOM 718 O O . LEU A 1 99 ? 5.673 3.929 -4.204 1.00 95.94 99 LEU A O 1
ATOM 722 N N . PHE A 1 100 ? 7.108 2.227 -4.515 1.00 97.50 100 PHE A N 1
ATOM 723 C CA . PHE A 1 100 ? 7.521 2.618 -5.861 1.00 97.50 100 PHE A CA 1
ATOM 724 C C . PHE A 1 100 ? 7.043 1.593 -6.870 1.00 97.50 100 PHE A C 1
ATOM 726 O O . PHE A 1 100 ? 7.015 0.392 -6.598 1.00 97.50 100 PHE A O 1
ATOM 733 N N . PHE A 1 101 ? 6.699 2.049 -8.066 1.00 95.69 101 PHE A N 1
ATOM 734 C CA . PHE A 1 101 ? 6.222 1.166 -9.111 1.00 95.69 101 PHE A CA 1
ATOM 735 C C . PHE A 1 101 ? 6.599 1.639 -10.503 1.00 95.69 101 PHE A C 1
ATOM 737 O O . PHE A 1 101 ? 6.681 2.829 -10.803 1.00 95.69 101 PHE A O 1
ATOM 744 N N . PHE A 1 102 ? 6.771 0.662 -11.376 1.00 93.25 102 PHE A N 1
ATOM 745 C CA . PHE A 1 102 ? 6.866 0.823 -12.809 1.00 93.25 102 PHE A CA 1
ATOM 746 C C . PHE A 1 102 ? 5.622 0.215 -13.464 1.00 93.25 102 PHE A C 1
ATOM 748 O O . PHE A 1 102 ? 5.195 -0.892 -13.126 1.00 93.25 102 PHE A O 1
ATOM 755 N N . ILE A 1 103 ? 5.069 0.922 -14.451 1.00 89.94 103 ILE A N 1
ATOM 756 C CA . ILE A 1 103 ? 3.994 0.413 -15.310 1.00 89.94 103 ILE A CA 1
ATOM 757 C C . ILE A 1 103 ? 4.375 0.503 -16.791 1.00 89.94 103 ILE A C 1
ATOM 759 O O . ILE A 1 103 ? 4.906 1.520 -17.243 1.00 89.94 103 ILE A O 1
ATOM 763 N N . PRO A 1 104 ? 4.074 -0.530 -17.595 1.00 86.38 104 PRO A N 1
ATOM 764 C CA . PRO A 1 104 ? 4.395 -0.547 -19.019 1.00 86.38 104 PRO A CA 1
ATOM 765 C C . PRO A 1 104 ? 3.760 0.562 -19.843 1.00 86.38 104 PRO A C 1
ATOM 767 O O . PRO A 1 104 ? 4.370 1.008 -20.811 1.00 86.38 104 PRO A O 1
ATOM 770 N N . THR A 1 105 ? 2.544 0.974 -19.484 1.00 80.06 105 THR A N 1
ATOM 771 C CA . THR A 1 105 ? 1.792 2.030 -20.166 1.00 80.06 105 THR A CA 1
ATOM 772 C C . THR A 1 105 ? 0.903 2.754 -19.165 1.00 80.06 105 THR A C 1
ATOM 774 O O . THR A 1 105 ? 0.524 2.193 -18.141 1.00 80.06 105 THR A O 1
ATOM 777 N N . LEU A 1 106 ? 0.523 3.986 -19.490 1.00 75.56 106 LEU A N 1
ATOM 778 C CA . LEU A 1 106 ? -0.334 4.821 -18.643 1.00 75.56 106 LEU A CA 1
ATOM 779 C C . LEU A 1 106 ? -1.793 4.823 -19.070 1.00 75.56 106 LEU A C 1
ATOM 781 O O . LEU A 1 106 ? -2.609 5.504 -18.456 1.00 75.56 106 LEU A O 1
ATOM 785 N N . ASP A 1 107 ? -2.130 4.097 -20.130 1.00 78.31 107 ASP A N 1
ATOM 786 C CA . ASP A 1 107 ? -3.442 4.186 -20.762 1.00 78.31 107 ASP A CA 1
ATOM 787 C C . ASP A 1 107 ? -4.556 3.793 -19.795 1.00 78.31 107 ASP A C 1
ATOM 789 O O . ASP A 1 107 ? -5.608 4.428 -19.763 1.00 78.31 107 ASP A O 1
ATOM 793 N N . ALA A 1 108 ? -4.317 2.767 -18.978 1.00 77.81 108 ALA A N 1
ATOM 794 C CA . ALA A 1 108 ? -5.264 2.311 -17.973 1.00 77.81 108 ALA A CA 1
ATOM 795 C C . ALA A 1 108 ? -5.463 3.336 -16.849 1.00 77.81 108 ALA A C 1
ATOM 797 O O . ALA A 1 108 ? -6.603 3.737 -16.607 1.00 77.81 108 ALA A O 1
ATOM 798 N N . LEU A 1 109 ? -4.382 3.852 -16.261 1.00 77.44 109 LEU A N 1
ATOM 799 C CA . LEU A 1 109 ? -4.477 4.907 -15.253 1.00 77.44 109 LEU A CA 1
ATOM 800 C C . LEU A 1 109 ? -5.137 6.183 -15.804 1.00 77.44 109 LEU A C 1
ATOM 802 O O . LEU A 1 109 ? -5.993 6.766 -15.135 1.00 77.44 109 LEU A O 1
ATOM 806 N N . LYS A 1 110 ? -4.780 6.609 -17.027 1.00 76.12 110 LYS A N 1
ATOM 807 C CA . LYS A 1 110 ? -5.338 7.810 -17.678 1.00 76.12 110 LYS A CA 1
ATOM 808 C C . LYS A 1 110 ? -6.838 7.680 -17.872 1.00 76.12 110 LYS A C 1
ATOM 810 O O . LYS A 1 110 ? -7.584 8.571 -17.480 1.00 76.12 110 LYS A O 1
ATOM 815 N N . ARG A 1 111 ? -7.282 6.553 -18.432 1.00 77.12 111 ARG A N 1
ATOM 816 C CA . ARG A 1 111 ? -8.711 6.252 -18.598 1.00 77.12 111 ARG A CA 1
ATOM 817 C C . ARG A 1 111 ? -9.437 6.153 -17.260 1.00 77.12 111 ARG A C 1
ATOM 819 O O . ARG A 1 111 ? -10.611 6.490 -17.189 1.00 77.12 111 ARG A O 1
ATOM 826 N N . GLY A 1 112 ? -8.750 5.692 -16.216 1.00 75.25 112 GLY A N 1
ATOM 827 C CA . GLY A 1 112 ? -9.281 5.646 -14.862 1.00 75.25 112 GLY A CA 1
ATOM 828 C C . GLY A 1 112 ? -9.409 7.019 -14.198 1.00 75.25 112 GLY A C 1
ATOM 829 O O . GLY A 1 112 ? -10.109 7.113 -13.201 1.00 75.25 112 GLY A O 1
ATOM 830 N N . GLY A 1 113 ? -8.762 8.077 -14.691 1.00 76.38 113 GLY A N 1
ATOM 831 C CA . GLY A 1 113 ? -8.766 9.390 -14.030 1.00 76.38 113 GLY A CA 1
ATOM 832 C C . GLY A 1 113 ? -7.902 9.462 -12.764 1.00 76.38 113 GLY A C 1
ATOM 833 O O . GLY A 1 113 ? -7.962 10.449 -12.046 1.00 76.38 113 GLY A O 1
ATOM 834 N N . ARG A 1 114 ? -7.074 8.439 -12.495 1.00 77.44 114 ARG A N 1
ATOM 835 C CA . ARG A 1 114 ? -6.151 8.375 -11.337 1.00 77.44 114 ARG A CA 1
ATOM 836 C C . ARG A 1 114 ? -4.770 8.961 -11.662 1.00 77.44 114 ARG A C 1
ATOM 838 O O . ARG A 1 114 ? -3.804 8.790 -10.929 1.00 77.44 114 ARG A O 1
ATOM 845 N N . VAL A 1 115 ? -4.668 9.629 -12.807 1.00 70.06 115 VAL A N 1
ATOM 846 C CA . VAL A 1 115 ? -3.452 10.253 -13.326 1.00 70.06 115 VAL A CA 1
ATOM 847 C C . VAL A 1 115 ? -3.563 11.738 -13.055 1.00 70.06 115 VAL A C 1
ATOM 849 O O . VAL A 1 115 ? -4.472 12.373 -13.589 1.00 70.06 115 VAL A O 1
ATOM 852 N N . SER A 1 116 ? -2.661 12.301 -12.246 1.00 64.62 116 SER A N 1
ATOM 853 C CA . SER A 1 116 ? -2.664 13.750 -12.036 1.00 64.62 116 SER A CA 1
ATOM 854 C C . SER A 1 116 ? -2.477 14.475 -13.381 1.00 64.62 116 SER A C 1
ATOM 856 O O . SER A 1 116 ? -1.832 13.937 -14.287 1.00 64.62 116 SER A O 1
ATOM 858 N N . PRO A 1 117 ? -2.995 15.700 -13.562 1.00 57.62 117 PRO A N 1
ATOM 859 C CA . PRO A 1 117 ? -2.799 16.453 -14.803 1.00 57.62 117 PRO A CA 1
ATOM 860 C C . PRO A 1 117 ? -1.317 16.622 -15.186 1.00 57.62 117 PRO A C 1
ATOM 862 O O . PRO A 1 117 ? -0.980 16.624 -16.371 1.00 57.62 117 PRO A O 1
ATOM 865 N N . ALA A 1 118 ? -0.411 16.660 -14.199 1.00 54.34 118 ALA A N 1
ATOM 866 C CA . ALA A 1 118 ? 1.039 16.682 -14.413 1.00 54.34 118 ALA A CA 1
ATOM 867 C C . ALA A 1 118 ? 1.564 15.402 -15.095 1.00 54.34 118 ALA A C 1
ATOM 869 O O . ALA A 1 118 ? 2.553 15.439 -15.832 1.00 54.34 118 ALA A O 1
ATOM 870 N N . LEU A 1 119 ? 0.869 14.277 -14.906 1.00 54.38 119 LEU A N 1
ATOM 871 C CA . LEU A 1 119 ? 1.143 13.007 -15.565 1.00 54.38 119 LEU A CA 1
ATOM 872 C C . LEU A 1 119 ? 0.470 12.884 -16.958 1.00 54.38 119 LEU A C 1
ATOM 874 O O . LEU A 1 119 ? 0.658 11.869 -17.632 1.00 54.38 119 LEU A O 1
ATOM 878 N N . ALA A 1 120 ? -0.324 13.870 -17.403 1.00 57.88 120 ALA A N 1
ATOM 879 C CA . ALA A 1 120 ? -1.190 13.781 -18.586 1.00 57.88 120 ALA A CA 1
ATOM 880 C C . ALA A 1 120 ? -0.661 14.489 -19.854 1.00 57.88 120 ALA A C 1
ATOM 882 O O . ALA A 1 120 ? -1.388 14.559 -20.845 1.00 57.88 120 ALA A O 1
ATOM 883 N N . MET A 1 121 ? 0.594 14.965 -19.879 1.00 55.81 121 MET A N 1
ATOM 884 C CA . MET A 1 121 ? 1.155 15.688 -21.037 1.00 55.81 121 MET A CA 1
ATOM 885 C C . MET A 1 121 ? 1.003 14.916 -22.367 1.00 55.81 121 MET A C 1
ATOM 887 O O . MET A 1 121 ? 1.495 13.801 -22.554 1.00 55.81 121 MET A O 1
ATOM 891 N N . VAL A 1 122 ? 0.278 15.523 -23.304 1.00 50.47 122 VAL A N 1
ATOM 892 C CA . VAL A 1 122 ? -0.091 14.945 -24.602 1.00 50.47 122 VAL A CA 1
ATOM 893 C C . VAL A 1 122 ? 1.138 14.918 -25.525 1.00 50.47 122 VAL A C 1
ATOM 895 O O . VAL A 1 122 ? 1.787 15.938 -25.720 1.00 50.47 122 VAL A O 1
ATOM 898 N N . GLY A 1 123 ? 1.476 13.748 -26.085 1.00 54.38 123 GLY A N 1
ATOM 899 C CA . GLY A 1 123 ? 2.435 13.613 -27.199 1.00 54.38 123 GLY A CA 1
ATOM 900 C C . GLY A 1 123 ? 3.677 12.744 -26.949 1.00 54.38 123 GLY A C 1
ATOM 901 O O . GLY A 1 123 ? 4.068 12.002 -27.841 1.00 54.38 123 GLY A O 1
ATOM 902 N N . GLN A 1 124 ? 4.271 12.751 -25.747 1.00 56.25 124 GLN A N 1
ATOM 903 C CA . GLN A 1 124 ? 5.507 11.985 -25.450 1.00 56.25 124 GLN A CA 1
ATOM 904 C C . GLN A 1 124 ? 5.279 10.716 -24.605 1.00 56.25 124 GLN A C 1
ATOM 906 O O . GLN A 1 124 ? 6.205 9.946 -24.357 1.00 56.25 124 GLN A O 1
ATOM 911 N N . MET A 1 125 ? 4.039 10.475 -24.168 1.00 58.41 125 MET A N 1
ATOM 912 C CA . MET A 1 125 ? 3.728 9.465 -23.150 1.00 58.41 125 MET A CA 1
ATOM 913 C C . MET A 1 125 ? 3.798 8.008 -23.645 1.00 58.41 125 MET A C 1
ATOM 915 O O . MET A 1 125 ? 4.031 7.104 -22.853 1.00 58.41 125 MET A O 1
ATOM 919 N N . PHE A 1 126 ? 3.606 7.765 -24.944 1.00 60.97 126 PHE A N 1
ATOM 920 C CA . PHE A 1 126 ? 3.560 6.402 -25.498 1.00 60.97 126 PHE A CA 1
ATOM 921 C C . PHE A 1 126 ? 4.930 5.711 -25.563 1.00 60.97 126 PHE A C 1
ATOM 923 O O . PHE A 1 126 ? 4.998 4.508 -25.789 1.00 60.97 126 PHE A O 1
ATOM 930 N N . GLN A 1 127 ? 6.022 6.455 -25.367 1.00 70.56 127 GLN A N 1
ATOM 931 C CA . GLN A 1 127 ? 7.388 5.925 -25.437 1.00 70.56 127 GLN A CA 1
ATOM 932 C C . GLN A 1 127 ? 8.074 5.830 -24.072 1.00 70.56 127 GLN A C 1
ATOM 934 O O . GLN A 1 127 ? 9.258 5.498 -24.012 1.00 70.56 127 GLN A O 1
ATOM 939 N N . ILE A 1 128 ? 7.370 6.155 -22.984 1.00 83.12 128 ILE A N 1
ATOM 940 C CA . ILE A 1 128 ? 7.945 6.109 -21.642 1.00 83.12 128 ILE A CA 1
ATOM 941 C C . ILE A 1 128 ? 7.422 4.911 -20.856 1.00 83.12 128 ILE A C 1
ATOM 943 O O . ILE A 1 128 ? 6.305 4.437 -21.040 1.00 83.12 128 ILE A O 1
ATOM 947 N N . ARG A 1 129 ? 8.281 4.438 -19.966 1.00 88.00 129 ARG A N 1
ATOM 948 C CA . ARG A 1 129 ? 8.104 3.339 -19.029 1.00 88.00 129 ARG A CA 1
ATOM 949 C C . ARG A 1 129 ? 8.194 3.951 -17.629 1.00 88.00 129 ARG A C 1
ATOM 951 O O . ARG A 1 129 ? 9.245 3.858 -17.007 1.00 88.00 129 ARG A O 1
ATOM 958 N N . PRO A 1 130 ? 7.177 4.718 -17.205 1.00 88.06 130 PRO A N 1
ATOM 959 C CA . PRO A 1 130 ? 7.291 5.601 -16.054 1.00 88.06 130 PRO A CA 1
ATOM 960 C C . PRO A 1 130 ? 7.546 4.828 -14.765 1.00 88.06 130 PRO A C 1
ATOM 962 O O . PRO A 1 130 ? 6.936 3.783 -14.534 1.00 88.06 130 PRO A O 1
ATOM 965 N N . VAL A 1 131 ? 8.391 5.412 -13.921 1.00 93.81 131 VAL A N 1
ATOM 966 C CA . VAL A 1 131 ? 8.553 5.016 -12.524 1.00 93.81 131 VAL A CA 1
ATOM 967 C C . VAL A 1 131 ? 7.885 6.080 -11.660 1.00 93.81 131 VAL A C 1
ATOM 969 O O . VAL A 1 131 ? 8.078 7.284 -11.866 1.00 93.81 131 VAL A O 1
ATOM 972 N N . ALA A 1 132 ? 7.046 5.639 -10.737 1.00 92.88 132 ALA A N 1
ATOM 973 C CA . ALA A 1 132 ? 6.180 6.477 -9.929 1.00 92.88 132 ALA A CA 1
ATOM 974 C C . ALA A 1 132 ? 6.157 5.999 -8.473 1.00 92.88 132 ALA A C 1
ATOM 976 O O . ALA A 1 132 ? 6.583 4.888 -8.164 1.00 92.88 132 ALA A O 1
ATOM 977 N N . THR A 1 133 ? 5.654 6.862 -7.601 1.00 94.94 133 THR A N 1
ATOM 978 C CA . THR A 1 133 ? 5.411 6.608 -6.177 1.00 94.94 133 THR A CA 1
ATOM 979 C C . THR A 1 133 ? 4.007 7.090 -5.805 1.00 94.94 133 THR A C 1
ATOM 981 O O . THR A 1 133 ? 3.292 7.652 -6.649 1.00 94.94 133 THR A O 1
ATOM 984 N N . VAL A 1 134 ? 3.606 6.867 -4.558 1.00 93.06 134 VAL A N 1
ATOM 985 C CA . VAL A 1 134 ? 2.432 7.501 -3.956 1.00 93.06 134 VAL A CA 1
ATOM 986 C C . VAL A 1 134 ? 2.915 8.575 -2.984 1.00 93.06 134 VAL A C 1
ATOM 988 O O . VAL A 1 134 ? 3.603 8.266 -2.020 1.00 93.06 134 VAL A O 1
ATOM 991 N N . LEU A 1 135 ? 2.565 9.831 -3.254 1.00 91.31 135 LEU A N 1
ATOM 992 C CA . LEU A 1 135 ? 2.883 10.982 -2.409 1.00 91.31 135 LEU A CA 1
ATOM 993 C C . LEU A 1 135 ? 1.580 11.699 -2.059 1.00 91.31 135 LEU A C 1
ATOM 995 O O . LEU A 1 135 ? 0.783 11.983 -2.956 1.00 91.31 135 LEU A O 1
ATOM 999 N N . ASP A 1 136 ? 1.351 11.951 -0.770 1.00 91.75 136 ASP A N 1
ATOM 1000 C CA . ASP A 1 136 ? 0.109 12.540 -0.248 1.00 91.75 136 ASP A CA 1
ATOM 1001 C C . ASP A 1 136 ? -1.151 11.824 -0.779 1.00 91.75 136 ASP A C 1
ATOM 1003 O O . ASP A 1 136 ? -2.121 12.444 -1.219 1.00 91.75 136 ASP A O 1
ATOM 1007 N N . GLY A 1 137 ? -1.098 10.488 -0.840 1.00 92.31 137 GLY A N 1
ATOM 1008 C CA . GLY A 1 137 ? -2.182 9.647 -1.351 1.00 92.31 137 GLY A CA 1
ATOM 1009 C C . GLY A 1 137 ? -2.332 9.609 -2.877 1.00 92.31 137 GLY A C 1
ATOM 1010 O O . GLY A 1 137 ? -3.117 8.824 -3.407 1.00 92.31 137 GLY A O 1
ATOM 1011 N N . LYS A 1 138 ? -1.570 10.411 -3.628 1.00 90.81 138 LYS A N 1
ATOM 1012 C CA . LYS A 1 138 ? -1.696 10.541 -5.088 1.00 90.81 138 LYS A CA 1
ATOM 1013 C C . LYS A 1 138 ? -0.541 9.894 -5.822 1.00 90.81 138 LYS A C 1
ATOM 1015 O O . LYS A 1 138 ? 0.595 9.886 -5.364 1.00 90.81 138 LYS A O 1
ATOM 1020 N N . LEU A 1 139 ? -0.816 9.424 -7.036 1.00 89.81 139 LEU A N 1
ATOM 1021 C CA . LEU A 1 139 ? 0.242 8.948 -7.921 1.00 89.81 139 LEU A CA 1
ATOM 1022 C C . LEU A 1 139 ? 1.132 10.117 -8.356 1.00 89.81 139 LEU A C 1
ATOM 1024 O O . LEU A 1 139 ? 0.653 11.094 -8.944 1.00 89.81 139 LEU A O 1
ATOM 1028 N N . HIS A 1 140 ? 2.433 9.981 -8.121 1.00 87.94 140 HIS A N 1
ATOM 1029 C CA . HIS A 1 140 ? 3.439 10.982 -8.449 1.00 87.94 140 HIS A CA 1
ATOM 1030 C C . HIS A 1 140 ? 4.544 10.380 -9.328 1.00 87.94 140 HIS A C 1
ATOM 1032 O O . HIS A 1 140 ? 5.035 9.287 -9.054 1.00 87.94 140 HIS A O 1
ATOM 1038 N N . TYR A 1 141 ? 4.951 11.077 -10.399 1.00 86.44 141 TYR A N 1
ATOM 1039 C CA . TYR A 1 141 ? 6.085 10.621 -11.214 1.00 86.44 141 TYR A CA 1
ATOM 1040 C C . TYR A 1 141 ? 7.394 10.900 -10.504 1.00 86.44 141 TYR A C 1
ATOM 1042 O O . TYR A 1 141 ? 7.637 12.019 -10.064 1.00 86.44 141 TYR A O 1
ATOM 1050 N N . VAL A 1 142 ? 8.273 9.909 -10.536 1.00 90.38 142 VAL A N 1
ATOM 1051 C CA . VAL A 1 142 ? 9.659 10.071 -10.114 1.00 90.38 142 VAL A CA 1
ATOM 1052 C C . VAL A 1 142 ? 10.531 10.205 -11.358 1.00 90.38 142 VAL A C 1
ATOM 1054 O O . VAL A 1 142 ? 11.210 11.211 -11.544 1.00 90.38 142 VAL A O 1
ATOM 1057 N N . GLU A 1 143 ? 10.429 9.249 -12.290 1.00 90.75 143 GLU A N 1
ATOM 1058 C CA . GLU A 1 143 ? 11.295 9.190 -13.471 1.00 90.75 143 GLU A CA 1
ATOM 1059 C C . GLU A 1 143 ? 10.592 8.680 -14.736 1.00 90.75 143 GLU A C 1
ATOM 1061 O O . GLU A 1 143 ? 9.550 8.022 -14.695 1.00 90.75 143 GLU A O 1
ATOM 1066 N N . ARG A 1 144 ? 11.177 8.988 -15.905 1.00 87.75 144 ARG A N 1
ATOM 1067 C CA . ARG A 1 144 ? 10.598 8.692 -17.232 1.00 87.75 144 ARG A CA 1
ATOM 1068 C C . ARG A 1 144 ? 11.565 7.943 -18.163 1.00 87.75 144 ARG A C 1
ATOM 1070 O O . ARG A 1 144 ? 11.868 8.438 -19.255 1.00 87.75 144 ARG A O 1
ATOM 1077 N N . PRO A 1 145 ? 12.071 6.761 -17.775 1.00 91.56 145 PRO A N 1
ATOM 1078 C CA . PRO A 1 145 ? 12.884 5.951 -18.672 1.00 91.56 145 PRO A CA 1
ATOM 1079 C C . PRO A 1 145 ? 12.071 5.511 -19.897 1.00 91.56 145 PRO A C 1
ATOM 1081 O O . PRO A 1 145 ? 10.846 5.446 -19.866 1.00 91.56 145 PRO A O 1
ATOM 1084 N N . ARG A 1 146 ? 12.751 5.217 -21.010 1.00 88.69 146 ARG A N 1
ATOM 1085 C CA . ARG A 1 146 ? 12.100 4.812 -22.276 1.00 88.69 146 ARG A CA 1
ATOM 1086 C C . ARG A 1 146 ? 12.015 3.301 -22.477 1.00 88.69 146 ARG A C 1
ATOM 1088 O O . ARG A 1 146 ? 11.266 2.821 -23.319 1.00 88.69 146 ARG A O 1
ATOM 1095 N N . THR A 1 147 ? 12.792 2.542 -21.714 1.00 92.62 147 THR A N 1
ATOM 1096 C CA . THR A 1 147 ? 12.900 1.083 -21.839 1.00 92.62 147 THR A CA 1
ATOM 1097 C C . THR A 1 147 ? 12.563 0.424 -20.515 1.00 92.62 147 THR A C 1
ATOM 1099 O O . THR A 1 147 ? 12.958 0.946 -19.474 1.00 92.62 147 THR A O 1
ATOM 1102 N N . THR A 1 148 ? 11.934 -0.750 -20.557 1.00 93.31 148 THR A N 1
ATOM 1103 C CA . THR A 1 148 ? 11.605 -1.533 -19.356 1.00 93.31 148 THR A CA 1
ATOM 1104 C C . THR A 1 148 ? 12.837 -1.840 -18.507 1.00 93.31 148 THR A C 1
ATOM 1106 O O . THR A 1 148 ? 12.785 -1.638 -17.304 1.00 93.31 148 THR A O 1
ATOM 1109 N N . ALA A 1 149 ? 13.959 -2.231 -19.123 1.00 95.06 149 ALA A N 1
ATOM 1110 C CA . ALA A 1 149 ? 15.199 -2.522 -18.398 1.00 95.06 149 ALA A CA 1
ATOM 1111 C C . ALA A 1 149 ? 15.656 -1.332 -17.534 1.00 95.06 149 ALA A C 1
ATOM 1113 O O . ALA A 1 149 ? 15.788 -1.466 -16.324 1.00 95.06 149 ALA A O 1
ATOM 1114 N N . LYS A 1 150 ? 15.765 -0.135 -18.132 1.00 96.50 150 LYS A N 1
ATOM 1115 C CA . LYS A 1 150 ? 16.052 1.100 -17.383 1.00 96.50 150 LYS A CA 1
ATOM 1116 C C . LYS A 1 150 ? 14.992 1.422 -16.327 1.00 96.50 150 LYS A C 1
ATOM 1118 O O . LYS A 1 150 ? 15.338 1.933 -15.278 1.00 96.50 150 LYS A O 1
ATOM 1123 N N . ALA A 1 151 ? 13.709 1.161 -16.579 1.00 95.88 151 ALA A N 1
ATOM 1124 C CA . ALA A 1 151 ? 12.667 1.404 -15.577 1.00 95.88 151 ALA A CA 1
ATOM 1125 C C . ALA A 1 151 ? 12.841 0.528 -14.333 1.00 95.88 151 ALA A C 1
ATOM 1127 O O . ALA A 1 151 ? 12.722 1.027 -13.221 1.00 95.88 151 ALA A O 1
ATOM 1128 N N . ILE A 1 152 ? 13.175 -0.746 -14.529 1.00 97.38 152 ILE A N 1
ATOM 1129 C CA . ILE A 1 152 ? 13.437 -1.697 -13.445 1.00 97.38 152 ILE A CA 1
ATOM 1130 C C . ILE A 1 152 ? 14.724 -1.325 -12.699 1.00 97.38 152 ILE A C 1
ATOM 1132 O O . ILE A 1 152 ? 14.728 -1.318 -11.474 1.00 97.38 152 ILE A O 1
ATOM 1136 N N . GLU A 1 153 ? 15.781 -0.937 -13.415 1.00 97.94 153 GLU A N 1
ATOM 1137 C CA . GLU A 1 153 ? 17.027 -0.433 -12.818 1.00 97.94 153 GLU A CA 1
ATOM 1138 C C . GLU A 1 153 ? 16.775 0.800 -11.935 1.00 97.94 153 GLU A C 1
ATOM 1140 O O . GLU A 1 153 ? 17.234 0.865 -10.798 1.00 97.94 153 GLU A O 1
ATOM 1145 N N . ARG A 1 154 ? 15.995 1.772 -12.429 1.00 98.06 154 ARG A N 1
ATOM 1146 C CA . ARG A 1 154 ? 15.638 2.969 -11.653 1.00 98.06 154 ARG A CA 1
ATOM 1147 C C . ARG A 1 154 ? 14.721 2.647 -10.478 1.00 98.06 154 ARG A C 1
ATOM 1149 O O . ARG A 1 154 ? 14.906 3.212 -9.408 1.00 98.06 154 ARG A O 1
ATOM 1156 N N . LEU A 1 155 ? 13.783 1.716 -10.646 1.00 98.25 155 LEU A N 1
ATOM 1157 C CA . LEU A 1 155 ? 12.951 1.222 -9.551 1.00 98.25 155 LEU A CA 1
ATOM 1158 C C . LEU A 1 155 ? 13.803 0.575 -8.445 1.00 98.25 155 LEU A C 1
ATOM 1160 O O . LEU A 1 155 ? 13.535 0.818 -7.272 1.00 98.25 155 LEU A O 1
ATOM 1164 N N . ALA A 1 156 ? 14.837 -0.196 -8.804 1.00 98.44 156 ALA A N 1
ATOM 1165 C CA . ALA A 1 156 ? 15.758 -0.788 -7.834 1.00 98.44 156 ALA A CA 1
ATOM 1166 C C . ALA A 1 156 ? 16.527 0.294 -7.070 1.00 98.44 156 ALA A C 1
ATOM 1168 O O . ALA A 1 156 ? 16.509 0.304 -5.844 1.00 98.44 156 ALA A O 1
ATOM 1169 N N . ALA A 1 157 ? 17.108 1.258 -7.791 1.00 98.38 157 ALA A N 1
ATOM 1170 C CA . ALA A 1 157 ? 17.857 2.358 -7.188 1.00 98.38 157 ALA A CA 1
ATOM 1171 C C . ALA A 1 157 ? 17.004 3.201 -6.220 1.00 98.38 157 ALA A C 1
ATOM 1173 O O . ALA A 1 157 ? 17.485 3.610 -5.168 1.00 98.38 157 ALA A O 1
ATOM 1174 N N . LEU A 1 158 ? 15.730 3.445 -6.551 1.00 98.19 158 LEU A N 1
ATOM 1175 C CA . LEU A 1 158 ? 14.802 4.156 -5.665 1.00 98.19 158 LEU A CA 1
ATOM 1176 C C . LEU A 1 158 ? 14.458 3.337 -4.417 1.00 98.19 158 LEU A C 1
ATOM 1178 O O . LEU A 1 158 ? 14.429 3.889 -3.322 1.00 98.19 158 LEU A O 1
ATOM 1182 N N . ALA A 1 159 ? 14.241 2.027 -4.563 1.00 97.88 159 ALA A N 1
ATOM 1183 C CA . ALA A 1 159 ? 13.998 1.146 -3.423 1.00 97.88 159 ALA A CA 1
ATOM 1184 C C . ALA A 1 159 ? 15.220 1.067 -2.489 1.00 97.88 159 ALA A C 1
ATOM 1186 O O . ALA A 1 159 ? 15.056 1.095 -1.273 1.00 97.88 159 ALA A O 1
ATOM 1187 N N . GLU A 1 160 ? 16.436 1.023 -3.039 1.00 98.00 160 GLU A N 1
ATOM 1188 C CA . GLU A 1 160 ? 17.689 1.065 -2.274 1.00 98.00 160 GLU A CA 1
ATOM 1189 C C . GLU A 1 160 ? 17.874 2.394 -1.539 1.00 98.00 160 GLU A C 1
ATOM 1191 O O . GLU A 1 160 ? 18.210 2.402 -0.355 1.00 98.00 160 GLU A O 1
ATOM 1196 N N . GLN A 1 161 ? 17.611 3.518 -2.210 1.00 97.38 161 GLN A N 1
ATOM 1197 C CA . GLN A 1 161 ? 17.677 4.836 -1.586 1.00 97.38 161 GLN A CA 1
ATOM 1198 C C . GLN A 1 161 ? 16.666 4.955 -0.437 1.00 97.38 161 GLN A C 1
ATOM 1200 O O . GLN A 1 161 ? 17.045 5.299 0.680 1.00 97.38 161 GLN A O 1
ATOM 1205 N N . ALA A 1 162 ? 15.401 4.607 -0.685 1.00 96.12 162 ALA A N 1
ATOM 1206 C CA . ALA A 1 162 ? 14.342 4.657 0.320 1.00 96.12 162 ALA A CA 1
ATOM 1207 C C . ALA A 1 162 ? 14.603 3.711 1.500 1.00 96.12 162 ALA A C 1
ATOM 1209 O O . ALA A 1 162 ? 14.276 4.044 2.640 1.00 96.12 162 ALA A O 1
ATOM 1210 N N . SER A 1 163 ? 15.205 2.549 1.228 1.00 95.75 163 SER A N 1
ATOM 1211 C CA . SER A 1 163 ? 15.674 1.603 2.240 1.00 95.75 163 SER A CA 1
ATOM 1212 C C . SER A 1 163 ? 16.752 2.228 3.127 1.00 95.75 163 SER A C 1
ATOM 1214 O O . SER A 1 163 ? 16.639 2.177 4.350 1.00 95.75 163 SER A O 1
ATOM 1216 N N . ALA A 1 164 ? 17.762 2.864 2.529 1.00 95.56 164 ALA A N 1
ATOM 1217 C CA . ALA A 1 164 ? 18.851 3.495 3.267 1.00 95.56 164 ALA A CA 1
ATOM 1218 C C . ALA A 1 164 ? 18.378 4.690 4.110 1.00 95.56 164 ALA A C 1
ATOM 1220 O O . ALA A 1 164 ? 18.800 4.830 5.255 1.00 95.56 164 ALA A O 1
ATOM 1221 N N . GLU A 1 165 ? 17.488 5.526 3.571 1.00 94.19 165 GLU A N 1
ATOM 1222 C CA . GLU A 1 165 ? 16.940 6.701 4.264 1.00 94.19 165 GLU A CA 1
ATOM 1223 C C . GLU A 1 165 ? 16.071 6.329 5.475 1.00 94.19 165 GLU A C 1
ATOM 1225 O O . GLU A 1 165 ? 16.005 7.092 6.437 1.00 94.19 165 GLU A O 1
ATOM 1230 N N . ARG A 1 166 ? 15.434 5.152 5.446 1.00 90.31 166 ARG A N 1
ATOM 1231 C CA . ARG A 1 166 ? 14.568 4.647 6.525 1.00 90.31 166 ARG A CA 1
ATOM 1232 C C . ARG A 1 166 ? 15.251 3.671 7.469 1.00 90.31 166 ARG A C 1
ATOM 1234 O O . ARG A 1 166 ? 14.646 3.279 8.459 1.00 90.31 166 ARG A O 1
ATOM 1241 N N . ALA A 1 167 ? 16.472 3.237 7.168 1.00 89.12 167 ALA A N 1
ATOM 1242 C CA . ALA A 1 167 ? 17.147 2.210 7.945 1.00 89.12 167 ALA A CA 1
ATOM 1243 C C . ALA A 1 167 ? 17.218 2.599 9.430 1.00 89.12 167 ALA A C 1
ATOM 1245 O O . ALA A 1 167 ? 17.778 3.631 9.800 1.00 89.12 167 ALA A O 1
ATOM 1246 N N . GLY A 1 168 ? 16.663 1.747 10.287 1.00 87.06 168 GLY A N 1
ATOM 1247 C CA . GLY A 1 168 ? 16.555 2.033 11.710 1.00 87.06 168 GLY A CA 1
ATOM 1248 C C . GLY A 1 168 ? 15.426 1.261 12.371 1.00 87.06 168 GLY A C 1
ATOM 1249 O O . GLY A 1 168 ? 14.950 0.242 11.859 1.00 87.06 168 GLY A O 1
ATOM 1250 N N . GLU A 1 169 ? 15.023 1.755 13.533 1.00 84.38 169 GLU A N 1
ATOM 1251 C CA . GLU A 1 169 ? 13.869 1.258 14.267 1.00 84.38 169 GLU A CA 1
ATOM 1252 C C . GLU A 1 169 ? 12.817 2.356 14.342 1.00 84.38 169 GLU A C 1
ATOM 1254 O O . GLU A 1 169 ? 13.121 3.470 14.768 1.00 84.38 169 GLU A O 1
ATOM 1259 N N . LEU A 1 170 ? 11.582 2.016 13.979 1.00 82.44 170 LEU A N 1
ATOM 1260 C CA . LEU A 1 170 ? 10.441 2.904 14.137 1.00 82.44 170 LEU A CA 1
ATOM 1261 C C . LEU A 1 170 ? 10.206 3.162 15.637 1.00 82.44 170 LEU A C 1
ATOM 1263 O O . LEU A 1 170 ? 9.919 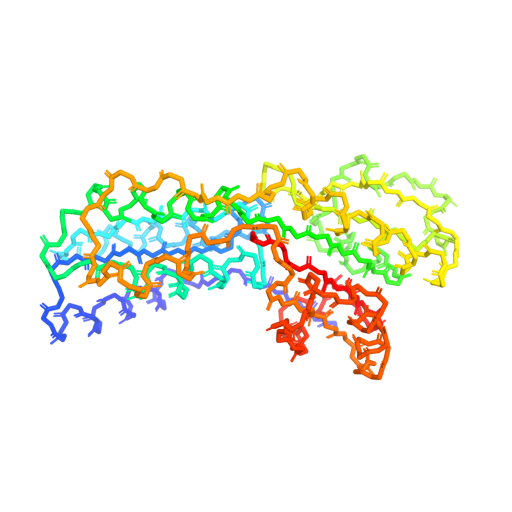2.203 16.376 1.00 82.44 170 LEU A O 1
ATOM 1267 N N . PRO A 1 171 ? 10.317 4.415 16.122 1.00 78.81 171 PRO A N 1
ATOM 1268 C CA . PRO A 1 171 ? 10.062 4.730 17.519 1.00 78.81 171 PRO A CA 1
ATOM 1269 C C . PRO A 1 171 ? 8.561 4.647 17.809 1.00 78.81 171 PRO A C 1
ATOM 1271 O O . PRO A 1 171 ? 7.821 5.612 17.668 1.00 78.81 171 PRO A O 1
ATOM 1274 N N . LEU A 1 172 ? 8.103 3.473 18.239 1.00 76.19 172 LEU A N 1
ATOM 1275 C CA . LEU A 1 172 ? 6.725 3.279 18.682 1.00 76.19 172 LEU A CA 1
ATOM 1276 C C . LEU A 1 172 ? 6.609 3.546 20.188 1.00 76.19 172 LEU A C 1
ATOM 1278 O O . LEU A 1 172 ? 7.082 2.734 20.996 1.00 76.19 172 LEU A O 1
ATOM 1282 N N . ASP A 1 173 ? 5.947 4.649 20.542 1.00 73.19 173 ASP A N 1
ATOM 1283 C CA . ASP A 1 173 ? 5.638 5.069 21.920 1.00 73.19 173 ASP A CA 1
ATOM 1284 C C . ASP A 1 173 ? 4.231 4.619 22.360 1.00 73.19 173 ASP A C 1
ATOM 1286 O O . ASP A 1 173 ? 3.411 5.391 22.849 1.00 73.19 173 ASP A O 1
ATOM 1290 N N . VAL A 1 174 ? 3.919 3.342 22.120 1.00 72.12 174 VAL A N 1
ATOM 1291 C CA . VAL A 1 174 ? 2.649 2.719 22.521 1.00 72.12 174 VAL A CA 1
ATOM 1292 C C . VAL A 1 174 ? 2.890 1.352 23.168 1.00 72.12 174 VAL A C 1
ATOM 1294 O O . VAL A 1 174 ? 3.878 0.682 22.834 1.00 72.12 174 VAL A O 1
ATOM 1297 N N . PRO A 1 175 ? 2.013 0.896 24.086 1.00 72.00 175 PRO A N 1
ATOM 1298 C CA . PRO A 1 175 ? 2.085 -0.454 24.637 1.00 72.00 175 PRO A CA 1
ATOM 1299 C C . PRO A 1 175 ? 1.991 -1.508 23.529 1.00 72.00 175 PRO A C 1
ATOM 1301 O O . PRO A 1 175 ? 1.080 -1.470 22.708 1.00 72.00 175 PRO A O 1
ATOM 1304 N N . LEU A 1 176 ? 2.923 -2.465 23.518 1.00 76.94 176 LEU A N 1
ATOM 1305 C CA . LEU A 1 176 ? 2.974 -3.533 22.517 1.00 76.94 176 LEU A CA 1
ATOM 1306 C C . LEU A 1 176 ? 2.716 -4.900 23.138 1.00 76.94 176 LEU A C 1
ATOM 1308 O O . LEU A 1 176 ? 3.136 -5.172 24.263 1.00 76.94 176 LEU A O 1
ATOM 1312 N N . LYS A 1 177 ? 2.068 -5.776 22.365 1.00 74.94 177 LYS A N 1
ATOM 1313 C CA . LYS A 1 177 ? 1.697 -7.137 22.778 1.00 74.94 177 LYS A CA 1
ATOM 1314 C C . LYS A 1 177 ? 2.884 -8.004 23.207 1.00 74.94 177 LYS A C 1
ATOM 1316 O O . LYS A 1 177 ? 2.758 -8.784 24.147 1.00 74.94 177 LYS A O 1
ATOM 1321 N N . ASP A 1 178 ? 4.009 -7.886 22.506 1.00 73.31 178 ASP A N 1
ATOM 1322 C CA . ASP A 1 178 ? 5.245 -8.624 22.769 1.00 73.31 178 ASP A CA 1
ATOM 1323 C C . ASP A 1 178 ? 6.456 -7.775 22.358 1.00 73.31 178 ASP A C 1
ATOM 1325 O O . ASP A 1 178 ? 6.571 -7.370 21.201 1.00 73.31 178 ASP A O 1
ATOM 1329 N N . ARG A 1 179 ? 7.367 -7.513 23.303 1.00 66.19 179 ARG A N 1
ATOM 1330 C CA . ARG A 1 179 ? 8.579 -6.712 23.067 1.00 66.19 179 ARG A CA 1
ATOM 1331 C C . ARG A 1 179 ? 9.578 -7.404 22.139 1.00 66.19 179 ARG A C 1
ATOM 1333 O O . ARG A 1 179 ? 10.316 -6.709 21.449 1.00 66.19 179 ARG A O 1
ATOM 1340 N N . GLU A 1 180 ? 9.615 -8.734 22.099 1.00 65.69 180 GLU A N 1
ATOM 134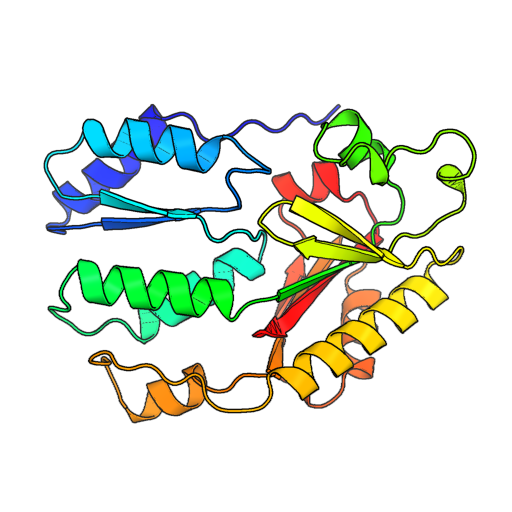1 C CA . GLU A 1 180 ? 10.570 -9.460 21.257 1.00 65.69 180 GLU A CA 1
ATOM 1342 C C . GLU A 1 180 ? 10.110 -9.469 19.792 1.00 65.69 180 GLU A C 1
ATOM 1344 O O . GLU A 1 180 ? 10.855 -9.038 18.907 1.00 65.69 180 GLU A O 1
ATOM 1349 N N . SER A 1 181 ? 8.842 -9.820 19.542 1.00 64.12 181 SER A N 1
ATOM 1350 C CA . SER A 1 181 ? 8.218 -9.686 18.216 1.00 64.12 181 SER A CA 1
ATOM 1351 C C . SER A 1 181 ? 8.193 -8.231 17.728 1.00 64.12 181 SER A C 1
ATOM 1353 O O . SER A 1 181 ? 8.374 -7.973 16.537 1.00 64.12 181 SER A O 1
ATOM 1355 N N . ALA A 1 182 ? 8.037 -7.263 18.638 1.00 67.62 182 ALA A N 1
ATOM 1356 C CA . ALA A 1 182 ? 8.083 -5.842 18.309 1.00 67.62 182 ALA A CA 1
ATOM 1357 C C . ALA A 1 182 ? 9.420 -5.400 17.712 1.00 67.62 182 ALA A C 1
ATOM 1359 O O . ALA A 1 182 ? 9.424 -4.602 16.782 1.00 67.62 182 ALA A O 1
ATOM 1360 N N . ASN A 1 183 ? 10.548 -5.918 18.201 1.00 67.19 183 ASN A N 1
ATOM 1361 C CA . ASN A 1 183 ? 11.863 -5.498 17.713 1.00 67.19 183 ASN A CA 1
ATOM 1362 C C . ASN A 1 183 ? 12.076 -5.873 16.241 1.00 67.19 183 ASN A C 1
ATOM 1364 O O . ASN A 1 183 ? 12.689 -5.119 15.493 1.00 67.19 183 ASN A O 1
ATOM 1368 N N . LEU A 1 184 ? 11.538 -7.011 15.797 1.00 67.38 184 LEU A N 1
ATOM 1369 C CA . LEU A 1 184 ? 11.575 -7.404 14.385 1.00 67.38 184 LEU A CA 1
ATOM 1370 C C . LEU A 1 184 ? 10.609 -6.561 13.542 1.00 67.38 184 LEU A C 1
ATOM 1372 O O . LEU A 1 184 ? 10.956 -6.140 12.441 1.00 67.38 184 LEU A O 1
ATOM 1376 N N . LEU A 1 185 ? 9.426 -6.269 14.085 1.00 75.88 185 LEU A N 1
ATOM 1377 C CA . LEU A 1 185 ? 8.371 -5.495 13.422 1.00 75.88 185 LEU A CA 1
ATOM 1378 C C . LEU A 1 185 ? 8.588 -3.973 13.467 1.00 75.88 185 LEU A C 1
ATOM 1380 O O . LEU A 1 185 ? 7.818 -3.228 12.863 1.00 75.88 185 LEU A O 1
ATOM 1384 N N . ARG A 1 186 ? 9.631 -3.498 14.149 1.00 76.19 186 ARG A N 1
ATOM 1385 C CA . ARG A 1 186 ? 10.062 -2.092 14.144 1.00 76.19 186 ARG A CA 1
ATOM 1386 C C . ARG A 1 186 ? 11.205 -1.825 13.176 1.00 76.19 186 ARG A C 1
ATOM 1388 O O . ARG A 1 186 ? 11.474 -0.664 12.902 1.00 76.19 186 ARG A O 1
ATOM 1395 N N . ARG A 1 187 ? 11.875 -2.861 12.658 1.00 81.19 187 ARG A N 1
ATOM 1396 C CA . ARG A 1 187 ? 12.964 -2.678 11.690 1.00 81.19 187 ARG A CA 1
ATOM 1397 C C . ARG A 1 187 ? 12.421 -2.100 10.394 1.00 81.19 187 ARG A C 1
ATOM 1399 O O . ARG A 1 187 ? 11.542 -2.706 9.777 1.00 81.19 187 ARG A O 1
ATOM 1406 N N . GLN A 1 188 ? 12.994 -0.968 10.021 1.00 88.25 188 GLN A N 1
ATOM 1407 C CA . GLN A 1 188 ? 12.697 -0.222 8.809 1.00 88.25 188 GLN A CA 1
ATOM 1408 C C . GLN A 1 188 ? 13.828 -0.346 7.787 1.00 88.25 188 GLN A C 1
ATOM 1410 O O . GLN A 1 188 ? 14.924 -0.848 8.071 1.00 88.25 188 GLN A O 1
ATOM 1415 N N . GLY A 1 189 ? 13.541 0.115 6.577 1.00 91.44 189 GLY A N 1
ATOM 1416 C CA . GLY A 1 189 ? 14.430 0.058 5.431 1.00 91.44 189 GLY A CA 1
ATOM 1417 C C . GLY A 1 189 ? 14.459 -1.310 4.751 1.00 91.44 189 GLY A C 1
ATOM 1418 O O . GLY A 1 189 ? 15.453 -1.642 4.109 1.00 91.44 189 GLY A O 1
ATOM 1419 N N . GLN A 1 190 ? 13.425 -2.139 4.892 1.00 94.44 190 GLN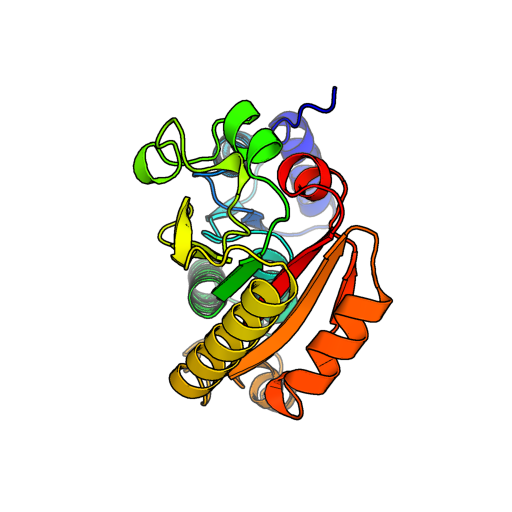 A N 1
ATOM 1420 C CA . GLN A 1 190 ? 13.329 -3.421 4.188 1.00 94.44 190 GLN A CA 1
ATOM 1421 C C . GLN A 1 190 ? 12.277 -3.355 3.087 1.00 94.44 1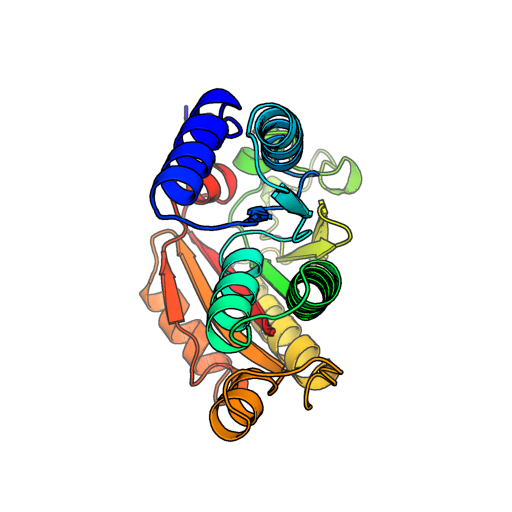90 GLN A C 1
ATOM 1423 O O . GLN A 1 190 ? 11.189 -2.812 3.257 1.00 94.44 190 GLN A O 1
ATOM 1428 N N . VAL A 1 191 ? 12.574 -3.986 1.957 1.00 96.88 191 VAL A N 1
ATOM 1429 C CA . VAL A 1 191 ? 11.581 -4.276 0.928 1.00 96.88 191 VAL A CA 1
ATOM 1430 C C . VAL A 1 191 ? 10.770 -5.475 1.414 1.00 96.88 191 VAL A C 1
ATOM 1432 O O . VAL A 1 191 ? 11.257 -6.606 1.444 1.00 96.88 191 VAL A O 1
ATOM 1435 N N . VAL A 1 192 ? 9.531 -5.226 1.823 1.00 96.25 192 VAL A N 1
ATOM 1436 C CA . VAL A 1 192 ? 8.645 -6.224 2.450 1.00 96.25 192 VAL A CA 1
ATOM 1437 C C . VAL A 1 192 ? 7.796 -6.977 1.429 1.00 96.25 192 VAL A C 1
ATOM 1439 O O . VAL A 1 192 ? 7.443 -8.140 1.630 1.00 96.25 192 VAL A O 1
ATOM 1442 N N . ALA A 1 193 ? 7.513 -6.352 0.287 1.00 97.62 193 ALA A N 1
ATOM 1443 C CA . ALA A 1 193 ? 6.742 -6.967 -0.782 1.00 97.62 193 ALA A CA 1
ATOM 1444 C C . ALA A 1 193 ? 7.171 -6.457 -2.155 1.00 97.62 193 ALA A C 1
ATOM 1446 O O . ALA A 1 193 ? 7.501 -5.284 -2.331 1.00 97.62 193 ALA A O 1
ATOM 1447 N N . ILE A 1 194 ? 7.095 -7.342 -3.146 1.00 98.38 194 ILE A N 1
ATOM 1448 C CA . ILE A 1 194 ? 7.246 -7.003 -4.558 1.00 98.38 194 ILE A CA 1
ATOM 1449 C C . ILE A 1 194 ? 5.987 -7.469 -5.283 1.00 98.38 194 ILE A C 1
ATOM 1451 O O . ILE A 1 194 ? 5.672 -8.663 -5.309 1.00 98.38 194 ILE A O 1
ATOM 1455 N N . HIS A 1 195 ? 5.268 -6.516 -5.872 1.00 98.06 195 HIS A N 1
ATOM 1456 C CA . HIS A 1 195 ? 4.086 -6.799 -6.680 1.00 98.06 195 HIS A CA 1
ATOM 1457 C C . HIS A 1 195 ? 4.460 -6.950 -8.142 1.00 98.06 195 HIS A C 1
ATOM 1459 O O . HIS A 1 195 ? 5.259 -6.164 -8.645 1.00 98.06 195 HIS A O 1
ATOM 1465 N N . TYR A 1 196 ? 3.838 -7.890 -8.848 1.00 97.12 196 TYR A N 1
ATOM 1466 C CA . TYR A 1 196 ? 4.061 -8.081 -10.283 1.00 97.12 196 TYR A CA 1
ATOM 1467 C C . TYR A 1 196 ? 2.766 -8.362 -11.049 1.00 97.12 196 TYR A C 1
ATOM 1469 O O . TYR A 1 196 ? 1.776 -8.821 -10.487 1.00 97.12 196 TYR A O 1
ATOM 1477 N N . SER A 1 197 ? 2.756 -8.126 -12.362 1.00 95.06 197 SER A N 1
ATOM 1478 C CA . SER A 1 197 ? 1.644 -8.529 -13.231 1.00 95.06 197 SER A CA 1
ATOM 1479 C C . SER A 1 197 ? 2.130 -9.399 -14.385 1.00 95.06 197 SER A C 1
ATOM 1481 O O . SER A 1 197 ? 2.773 -8.914 -15.312 1.00 95.06 197 SER A O 1
ATOM 1483 N N . GLY A 1 198 ? 1.808 -10.693 -14.329 1.00 92.81 198 GLY A N 1
ATOM 1484 C CA . GLY A 1 198 ? 2.013 -11.659 -15.416 1.00 92.81 198 GLY A CA 1
ATOM 1485 C C . GLY A 1 198 ? 3.457 -12.064 -15.726 1.00 92.81 198 GLY A C 1
ATOM 1486 O O . GLY A 1 198 ? 3.652 -12.908 -16.593 1.00 92.81 198 GLY A O 1
ATOM 1487 N N . ASN A 1 199 ? 4.454 -11.509 -15.034 1.00 94.31 199 ASN A N 1
ATOM 1488 C CA . ASN A 1 199 ? 5.853 -11.916 -15.163 1.00 94.31 199 ASN A CA 1
ATOM 1489 C C . ASN A 1 199 ? 6.500 -12.088 -13.779 1.00 94.31 199 ASN A C 1
ATOM 1491 O O . ASN A 1 199 ? 7.136 -11.178 -13.253 1.00 94.31 199 ASN A O 1
ATOM 1495 N N . GLU A 1 200 ? 6.285 -13.254 -13.170 1.00 96.94 200 GLU A N 1
ATOM 1496 C CA . GLU A 1 200 ? 6.833 -13.582 -11.848 1.00 96.94 200 GLU A CA 1
ATOM 1497 C C . GLU A 1 200 ? 8.359 -13.753 -11.873 1.00 96.94 200 GLU A C 1
ATOM 1499 O O . GLU A 1 200 ? 9.038 -13.395 -10.914 1.00 96.94 200 GLU A O 1
ATOM 1504 N N . GLU A 1 201 ? 8.912 -14.271 -12.970 1.00 97.50 201 GLU A N 1
ATOM 1505 C CA . GLU A 1 201 ? 10.355 -14.465 -13.133 1.00 97.50 201 GLU A CA 1
ATOM 1506 C C . GLU A 1 201 ? 11.104 -13.130 -13.055 1.00 97.50 201 GLU A C 1
ATOM 1508 O O . GLU A 1 201 ? 12.028 -12.992 -12.258 1.00 97.50 201 GLU A O 1
ATOM 1513 N N . GLN A 1 202 ? 10.611 -12.098 -13.747 1.00 96.94 202 GLN A N 1
ATOM 1514 C CA . GLN A 1 202 ? 11.145 -10.737 -13.633 1.00 96.94 202 GLN A CA 1
ATOM 1515 C C . GLN A 1 202 ? 11.074 -10.192 -12.199 1.00 96.94 202 GLN A C 1
ATOM 1517 O O . GLN A 1 202 ? 11.976 -9.482 -11.760 1.00 96.94 202 GLN A O 1
ATOM 1522 N N . ALA A 1 203 ? 10.022 -10.521 -11.445 1.00 97.81 203 ALA A N 1
ATOM 1523 C CA . ALA A 1 203 ? 9.916 -10.122 -10.044 1.00 97.81 203 ALA A CA 1
ATOM 1524 C C . ALA A 1 203 ? 10.949 -10.841 -9.160 1.00 97.81 203 ALA A C 1
ATOM 1526 O O . ALA A 1 203 ? 11.492 -10.239 -8.232 1.00 97.81 203 ALA A O 1
ATOM 1527 N N . ARG A 1 204 ? 11.259 -12.112 -9.460 1.00 98.25 204 ARG A N 1
ATOM 1528 C CA . ARG A 1 204 ? 12.319 -12.883 -8.790 1.00 98.25 204 ARG A CA 1
ATOM 1529 C C . ARG A 1 204 ? 13.702 -12.317 -9.093 1.00 98.25 204 ARG A C 1
ATOM 1531 O O . ARG A 1 204 ? 14.484 -12.156 -8.161 1.00 98.25 204 ARG A O 1
ATOM 1538 N N . GLU A 1 205 ? 13.987 -11.987 -10.348 1.00 98.00 205 GLU A N 1
ATOM 1539 C CA . GLU A 1 205 ? 15.241 -11.334 -10.749 1.00 98.00 205 GLU A CA 1
ATOM 1540 C C . GLU A 1 205 ? 15.399 -9.976 -10.060 1.00 98.00 205 GLU A C 1
ATOM 1542 O O . GLU A 1 205 ? 16.426 -9.707 -9.443 1.00 98.00 205 GLU A O 1
ATOM 1547 N N . PHE A 1 206 ? 14.346 -9.157 -10.071 1.00 98.25 206 PHE A N 1
ATOM 1548 C CA . PHE A 1 206 ? 14.337 -7.867 -9.389 1.00 98.25 206 PHE A CA 1
ATOM 1549 C C . PHE A 1 206 ? 14.581 -8.004 -7.878 1.00 98.25 206 PHE A C 1
ATOM 1551 O O . PHE A 1 206 ? 15.398 -7.278 -7.313 1.00 98.25 206 PHE A O 1
ATOM 1558 N N . LYS A 1 207 ? 13.947 -8.988 -7.222 1.00 98.25 207 LYS A N 1
ATOM 1559 C CA . LYS A 1 207 ? 14.215 -9.319 -5.813 1.00 98.25 207 LYS A CA 1
ATOM 1560 C C . LYS A 1 207 ? 15.689 -9.662 -5.577 1.00 98.25 207 LYS A C 1
ATOM 1562 O O . LYS A 1 207 ? 16.250 -9.243 -4.571 1.00 98.25 207 LYS A O 1
ATOM 1567 N N . GLN A 1 208 ? 16.313 -10.420 -6.481 1.00 97.69 208 GLN A N 1
ATOM 1568 C CA . GLN A 1 208 ? 17.733 -10.772 -6.379 1.00 97.69 208 GLN A CA 1
ATOM 1569 C C . GLN A 1 208 ? 18.638 -9.548 -6.539 1.00 97.69 208 GLN A C 1
ATOM 1571 O O . GLN A 1 208 ? 19.607 -9.431 -5.794 1.00 97.69 208 GLN A O 1
ATOM 1576 N N . THR A 1 209 ? 18.311 -8.628 -7.454 1.00 97.75 209 THR A N 1
ATOM 1577 C CA . THR A 1 209 ? 19.047 -7.364 -7.630 1.00 97.75 209 THR A CA 1
ATOM 1578 C C . THR A 1 209 ? 19.094 -6.551 -6.339 1.00 97.75 209 THR A C 1
ATOM 1580 O O . THR A 1 209 ? 20.157 -6.064 -5.976 1.00 97.75 209 THR A O 1
ATOM 1583 N N . LEU A 1 210 ? 17.977 -6.477 -5.611 1.00 97.62 210 LEU A N 1
ATOM 1584 C CA . LEU A 1 210 ? 17.884 -5.759 -4.336 1.00 97.62 210 LEU A CA 1
ATOM 1585 C C . LEU A 1 210 ? 18.649 -6.443 -3.185 1.00 97.62 210 LEU A C 1
ATOM 1587 O O . LEU A 1 210 ? 18.844 -5.853 -2.127 1.00 97.62 210 LEU A O 1
ATOM 1591 N N . GLY A 1 211 ? 19.085 -7.694 -3.345 1.00 96.38 211 GLY A N 1
ATOM 1592 C CA . GLY A 1 211 ? 19.944 -8.369 -2.375 1.00 96.38 211 GLY A CA 1
ATOM 1593 C C . GLY A 1 211 ? 19.357 -8.442 -0.958 1.00 96.38 211 GLY A C 1
ATOM 1594 O O . GLY A 1 211 ? 18.252 -8.945 -0.742 1.00 96.38 211 GLY A O 1
ATOM 1595 N N . SER A 1 212 ? 20.129 -7.991 0.036 1.00 94.81 212 SER A N 1
ATOM 1596 C CA . SER A 1 212 ? 19.800 -8.163 1.458 1.00 94.81 212 SER A CA 1
ATOM 1597 C C . SER A 1 212 ? 18.536 -7.419 1.882 1.00 94.81 212 SER A C 1
ATOM 1599 O O . SER A 1 212 ? 17.761 -7.979 2.662 1.00 94.81 212 SER A O 1
ATOM 1601 N N . ILE A 1 213 ? 18.289 -6.223 1.336 1.00 96.06 213 ILE A N 1
ATOM 1602 C CA . ILE A 1 213 ? 17.138 -5.390 1.715 1.00 96.06 213 ILE A CA 1
ATOM 1603 C C . ILE A 1 213 ? 15.807 -6.005 1.279 1.00 96.06 213 ILE A C 1
ATOM 1605 O O . ILE A 1 213 ? 14.772 -5.676 1.843 1.00 96.06 213 ILE A O 1
ATOM 1609 N N . ALA A 1 214 ? 15.821 -6.922 0.307 1.00 96.44 214 ALA A N 1
ATOM 1610 C CA . ALA A 1 214 ? 14.639 -7.645 -0.152 1.00 96.44 214 ALA A CA 1
ATOM 1611 C C . ALA A 1 214 ? 14.648 -9.125 0.241 1.00 96.44 214 ALA A C 1
ATOM 1613 O O . ALA A 1 214 ? 13.824 -9.888 -0.254 1.00 96.44 214 ALA A O 1
ATOM 1614 N N . SER A 1 215 ? 15.545 -9.574 1.125 1.00 92.19 215 SER A N 1
ATOM 1615 C CA . SER A 1 215 ? 15.657 -10.993 1.503 1.00 92.19 215 SER A CA 1
ATOM 1616 C C . SER A 1 215 ? 14.321 -11.581 1.993 1.00 92.19 215 SER A C 1
ATOM 1618 O O . SER A 1 215 ? 13.889 -12.641 1.520 1.00 92.19 215 SER A O 1
ATOM 1620 N N . GLY A 1 216 ? 13.613 -10.833 2.845 1.00 91.00 216 GLY A N 1
ATOM 1621 C CA . GLY A 1 216 ? 12.284 -11.165 3.365 1.00 91.00 216 GLY A CA 1
ATOM 1622 C C . GLY A 1 216 ? 11.106 -10.831 2.443 1.00 91.00 216 GLY A C 1
ATOM 1623 O O . GLY A 1 216 ? 9.979 -11.172 2.786 1.00 91.00 216 GLY A O 1
ATOM 1624 N N . ALA A 1 217 ? 11.332 -10.206 1.279 1.00 95.56 217 ALA A N 1
ATOM 1625 C CA . ALA A 1 217 ? 10.244 -9.697 0.446 1.00 95.56 217 ALA A CA 1
ATOM 1626 C C . ALA A 1 217 ? 9.323 -10.818 -0.055 1.00 95.56 217 ALA A C 1
ATOM 1628 O O . ALA A 1 217 ? 9.780 -11.788 -0.678 1.00 95.56 217 ALA A O 1
ATOM 1629 N N . VAL A 1 218 ? 8.016 -10.660 0.140 1.00 96.19 218 VAL A N 1
ATOM 1630 C CA . VAL A 1 218 ? 7.015 -11.552 -0.453 1.00 96.19 218 VAL A CA 1
ATOM 1631 C C . VAL A 1 218 ? 6.772 -11.144 -1.905 1.00 96.19 218 VAL A C 1
ATOM 1633 O O . VAL A 1 218 ? 6.497 -9.981 -2.195 1.00 96.19 218 VAL A O 1
ATOM 1636 N N . LEU A 1 219 ? 6.854 -12.103 -2.830 1.00 97.94 219 LEU A N 1
ATOM 1637 C CA . LEU A 1 219 ? 6.428 -11.889 -4.214 1.00 97.94 219 LEU A CA 1
ATOM 1638 C C . LEU A 1 219 ? 4.933 -12.148 -4.312 1.00 97.94 219 LEU A C 1
ATOM 1640 O O . LEU A 1 219 ? 4.469 -13.227 -3.946 1.00 97.94 219 LEU A O 1
ATOM 1644 N N . THR A 1 220 ? 4.184 -11.180 -4.821 1.00 96.81 220 THR A N 1
ATOM 1645 C CA . THR A 1 220 ? 2.728 -11.288 -4.899 1.00 96.81 220 THR A CA 1
ATOM 1646 C C . THR A 1 220 ? 2.208 -10.735 -6.227 1.00 96.81 220 THR A C 1
ATOM 1648 O O . THR A 1 220 ? 2.676 -9.695 -6.694 1.00 96.81 220 THR A O 1
ATOM 1651 N N . PRO A 1 221 ? 1.283 -11.428 -6.908 1.00 96.44 221 PRO A N 1
ATOM 1652 C CA . PRO A 1 221 ? 0.668 -10.881 -8.104 1.00 96.44 221 PRO A CA 1
ATOM 1653 C C . PRO A 1 221 ? -0.223 -9.686 -7.740 1.00 96.44 221 PRO A C 1
ATOM 1655 O O . PRO A 1 221 ? -0.906 -9.686 -6.715 1.00 96.44 221 PRO A O 1
ATOM 1658 N N . LEU A 1 222 ? -0.277 -8.679 -8.613 1.00 92.56 222 LEU A N 1
ATOM 1659 C CA . LEU A 1 222 ? -1.195 -7.560 -8.438 1.00 92.56 222 LEU A CA 1
ATOM 1660 C C . LEU A 1 222 ? -2.644 -8.071 -8.422 1.00 92.56 222 LEU A C 1
ATOM 1662 O O . LEU A 1 222 ? -3.061 -8.750 -9.368 1.00 92.56 222 LEU A O 1
ATOM 1666 N N . PRO A 1 223 ? -3.443 -7.701 -7.406 1.00 88.56 223 PRO A N 1
ATOM 1667 C CA . PRO A 1 223 ? -4.844 -8.082 -7.357 1.00 88.56 223 PRO A CA 1
ATOM 1668 C C . PRO A 1 223 ? -5.614 -7.462 -8.536 1.00 88.56 223 PRO A C 1
ATOM 1670 O O . PRO A 1 223 ? -5.226 -6.393 -9.025 1.00 88.56 223 PRO A O 1
ATOM 1673 N N . PRO A 1 224 ? -6.737 -8.066 -8.974 1.00 87.56 224 PRO A N 1
ATOM 1674 C CA . PRO A 1 224 ? -7.456 -7.652 -10.184 1.00 87.56 224 PRO A CA 1
ATOM 1675 C C . PRO A 1 224 ? -7.810 -6.162 -10.247 1.00 87.56 224 PRO A C 1
ATOM 1677 O O . PRO A 1 224 ? -7.717 -5.549 -11.309 1.00 87.56 224 PRO A O 1
ATOM 1680 N N . VAL A 1 225 ? -8.163 -5.557 -9.106 1.00 88.88 225 VAL A N 1
ATOM 1681 C CA . VAL A 1 225 ? -8.474 -4.121 -9.012 1.00 88.88 225 VAL A CA 1
ATOM 1682 C C . VAL A 1 225 ? -7.278 -3.273 -9.442 1.00 88.88 225 VAL A C 1
ATOM 1684 O O . VAL A 1 225 ? -7.433 -2.370 -10.254 1.00 88.88 225 VAL A O 1
ATOM 1687 N N . LEU A 1 226 ? -6.077 -3.580 -8.949 1.00 89.25 226 LEU A N 1
ATOM 1688 C CA . LEU A 1 226 ? -4.867 -2.836 -9.299 1.00 89.25 226 LEU A CA 1
ATOM 1689 C C . LEU A 1 226 ? -4.349 -3.215 -10.686 1.00 89.25 226 LEU A C 1
ATOM 1691 O O . LEU A 1 226 ? -3.921 -2.343 -11.440 1.00 89.25 226 LEU A O 1
ATOM 1695 N N . SER A 1 227 ? -4.441 -4.492 -11.067 1.00 86.94 227 SER A N 1
ATOM 1696 C CA . SER A 1 227 ? -4.032 -4.962 -12.395 1.00 86.94 227 SER A CA 1
ATOM 1697 C C . SER A 1 227 ? -4.822 -4.273 -13.517 1.00 86.94 227 SER A C 1
ATOM 1699 O O . SER A 1 227 ? -4.247 -3.971 -14.566 1.00 86.94 227 SER A O 1
ATOM 1701 N N . ALA A 1 228 ? -6.105 -3.961 -13.290 1.00 85.81 228 ALA A N 1
ATOM 1702 C CA . ALA A 1 228 ? -6.944 -3.222 -14.234 1.00 85.81 228 ALA A CA 1
ATOM 1703 C C . ALA A 1 228 ? -6.408 -1.814 -14.551 1.00 85.81 228 ALA A C 1
ATOM 1705 O O . ALA A 1 228 ? -6.685 -1.283 -15.629 1.00 85.81 228 ALA A O 1
ATOM 1706 N N . HIS A 1 229 ? -5.631 -1.236 -13.630 1.00 84.75 229 HIS A N 1
ATOM 1707 C CA . HIS A 1 229 ? -5.050 0.103 -13.723 1.00 84.75 229 HIS A CA 1
ATOM 1708 C C . HIS A 1 229 ? -3.566 0.096 -14.100 1.00 84.75 229 HIS A C 1
ATOM 1710 O O . HIS A 1 229 ? -3.122 0.987 -14.816 1.00 84.75 229 HIS A O 1
ATOM 1716 N N . ALA A 1 230 ? -2.804 -0.903 -13.654 1.00 86.00 230 ALA A N 1
ATOM 1717 C CA . ALA A 1 230 ? -1.357 -0.988 -13.858 1.00 86.00 230 ALA A CA 1
ATOM 1718 C C . ALA A 1 230 ? -0.960 -1.629 -15.204 1.00 86.00 230 ALA A C 1
ATOM 1720 O O . ALA A 1 230 ? 0.073 -1.292 -15.783 1.00 86.00 230 ALA A O 1
ATOM 1721 N N . GLY A 1 231 ? -1.799 -2.530 -15.725 1.00 84.12 231 GLY A N 1
ATOM 1722 C CA . GLY A 1 231 ? -1.522 -3.287 -16.944 1.00 84.12 231 GLY A CA 1
ATOM 1723 C C . GLY A 1 231 ? -0.533 -4.446 -16.754 1.00 84.12 231 GLY A C 1
ATOM 1724 O O . GLY A 1 231 ? 0.148 -4.572 -15.735 1.00 84.12 231 GLY A O 1
ATOM 1725 N N . LEU A 1 232 ? -0.476 -5.318 -17.764 1.00 89.00 232 LEU A N 1
ATOM 1726 C CA . LEU A 1 232 ? 0.408 -6.486 -17.794 1.00 89.00 232 LEU A CA 1
ATOM 1727 C C . LEU A 1 232 ? 1.874 -6.050 -17.853 1.00 89.00 232 LEU A C 1
ATOM 1729 O O . LEU A 1 232 ? 2.214 -5.239 -18.710 1.00 89.00 232 LEU A O 1
ATOM 1733 N N . GLY A 1 233 ? 2.729 -6.631 -17.008 1.00 91.38 233 GLY A N 1
ATOM 1734 C CA . GLY A 1 233 ? 4.158 -6.318 -16.903 1.00 91.38 233 GLY A CA 1
ATOM 1735 C C . GLY A 1 233 ? 4.496 -5.205 -15.907 1.00 91.38 233 GLY A C 1
ATOM 1736 O O . GLY A 1 233 ? 5.624 -4.719 -15.908 1.00 91.38 233 GLY A O 1
ATOM 1737 N N . ALA A 1 234 ? 3.530 -4.762 -15.100 1.00 94.44 234 ALA A N 1
ATOM 1738 C CA . ALA A 1 234 ? 3.787 -3.866 -13.978 1.00 94.44 234 ALA A CA 1
ATOM 1739 C C . ALA A 1 234 ? 4.618 -4.554 -12.886 1.00 94.44 234 ALA A C 1
ATOM 1741 O O . ALA A 1 234 ? 4.481 -5.761 -12.669 1.00 94.44 234 ALA A O 1
ATOM 1742 N N . LEU A 1 235 ? 5.433 -3.760 -12.193 1.00 97.25 235 LEU A N 1
ATOM 1743 C CA . LEU A 1 235 ? 6.289 -4.188 -11.090 1.00 97.25 235 LEU A CA 1
ATOM 1744 C C . LEU A 1 235 ? 6.298 -3.097 -10.014 1.00 97.25 235 LEU A C 1
ATOM 1746 O O . LEU A 1 235 ? 6.403 -1.919 -10.351 1.00 97.25 235 LEU A O 1
ATOM 1750 N N . ALA A 1 236 ? 6.191 -3.459 -8.739 1.00 97.50 236 ALA A N 1
ATOM 1751 C CA . ALA A 1 236 ? 6.268 -2.509 -7.631 1.00 97.50 236 ALA A CA 1
ATOM 1752 C C . ALA A 1 236 ? 7.071 -3.074 -6.464 1.00 97.50 236 ALA A C 1
ATOM 1754 O O . ALA A 1 236 ? 7.020 -4.275 -6.217 1.00 97.50 236 ALA A O 1
ATOM 1755 N N . ALA A 1 237 ? 7.759 -2.203 -5.735 1.00 98.19 237 ALA A N 1
ATOM 1756 C CA . ALA A 1 237 ? 8.450 -2.508 -4.492 1.00 98.19 237 ALA A CA 1
ATOM 1757 C C . ALA A 1 237 ? 7.781 -1.739 -3.352 1.00 98.19 237 ALA A C 1
ATOM 1759 O O . ALA A 1 237 ? 7.511 -0.545 -3.489 1.00 98.19 237 ALA A O 1
ATOM 1760 N N . VAL A 1 238 ? 7.520 -2.426 -2.244 1.00 98.00 238 VAL A N 1
ATOM 1761 C CA . VAL A 1 238 ? 7.017 -1.825 -1.006 1.00 98.00 238 VAL A CA 1
ATOM 1762 C C . VAL A 1 238 ? 8.123 -1.859 0.024 1.00 98.00 238 VAL A C 1
ATOM 1764 O O . VAL A 1 238 ? 8.675 -2.928 0.288 1.00 98.00 238 VAL A O 1
ATOM 1767 N N . ILE A 1 239 ? 8.427 -0.695 0.579 1.00 97.06 239 ILE A N 1
ATOM 1768 C CA . ILE A 1 239 ? 9.474 -0.478 1.562 1.00 97.06 239 ILE A CA 1
ATOM 1769 C C . ILE A 1 239 ? 8.801 -0.076 2.864 1.00 97.06 239 ILE A C 1
ATOM 1771 O O . ILE A 1 239 ? 7.962 0.823 2.870 1.00 97.06 239 ILE A O 1
ATOM 1775 N N . PHE A 1 240 ? 9.177 -0.755 3.937 1.00 94.25 240 PHE A N 1
ATOM 1776 C CA . PHE A 1 240 ? 8.869 -0.375 5.308 1.00 94.25 240 PHE A CA 1
ATOM 1777 C C . PHE A 1 240 ? 10.176 -0.030 6.011 1.00 94.25 240 PHE A C 1
ATOM 1779 O O . PHE A 1 240 ? 11.111 -0.856 5.898 1.00 94.25 240 PHE A O 1
#

Organism: NCBI:txid2840478

Sequence (240 aa):
QVLTSGVAPGTLVDAYEQLVAQGYSAIISVHLSGELSGTCDAARLAAQLVDVPVVVVDSLNLAMGLGEPVLRLHHLLAREQDLEQATALAEELCASTELFFFIPTLDALKRGGRVSPALAMVGQMFQIRPVATVLDGKLHYVERPRTTAKAIERLAALAEQASAERAGELPLDVPLKDRESANLLRRQGQVVAIHYSGNEEQAREFKQTLGSIASGAVLTPLPPVLSAHAGLGALAAVIF

InterPro domains:
  IPR003797 DegV [PF02645] (4-239)
  IPR003797 DegV [PS51482] (1-240)
  IPR003797 DegV [TIGR00762] (4-239)
  IPR043168 DegV, C-terminal domain [G3DSA:3.30.1180.10] (95-240)
  IPR050270 DegV domain-containing [PTHR33434] (4-169)

pLDDT: mean 89.31, std 11.17, range [50.47, 98.56]

Secondary structure (DSSP, 8-state):
-----PPPHHHHHHHHHHHHHTT-S-EEEEES-TTT-THHHHHHHHHTTSSS-EEEEE-S--THHHHHHHHHHHHHBPTT--HHHHHHHHHHHHHT-EEEEE-S-SHHHHHHT-S-GGG--SSSGGG---EEEEETTEEEEEE--SSHHHHHHHHHHHHHHHHHHH-EE----S-BS-HHHHHHHTEES-EEEEEESS-HHHHHHHHHHTGGGGTTPEEEEPPHHHHHHH-TT-EEEEE-